Protein AF-A0A3A4VUR2-F1 (afdb_monomer)

Radius of gyration: 20.39 Å; Cα contacts (8 Å, |Δi|>4): 320; chains: 1; bounding box: 42×54×63 Å

Sequence (184 aa):
MDYISDSEIQAIVKNVLEKYGEKDITPQSGKCSWVVAIGADHGGFSMKQSLIPYLEELGCRVIDCGPANTDSVDYPDFAFKVAELVSTGKACRGIMIDGAGIGSCMVANKVPGVRAAMCYDFATASNCREHNNANYLTLGAGLIGLNQAKIIVKTFLTTEFGGGRHAKRVDKIMEVESRFLKKG

Foldseek 3Di:
DDDDDPVNVVVVVVVCCVVPPPPPPPPPLPQQAFEEEEEEFLLCQVLRVVVVVVCVVSNYRYDYQDDPHNPGDDQLVSLVSQLVCCLVVVGQAYEYEYQAQPVSQVSSLLRQPADEFEDQALVSLLCCCAQQVGRYYTYRSNRHDNVRVSNSVVNNSPRHHNPDPSVVVNVVSNVVVVVPDDDD

Nearest PDB structures (foldseek):
  3he8-assembly1_A  TM=9.905E-01  e=3.568E-20  Acetivibrio thermocellus ATCC 27405
  2vvr-assembly1_A  TM=9.896E-01  e=5.777E-18  Escherichia coli K-12
  1o1x-assembly1_A  TM=9.750E-01  e=1.307E-17  Thermotoga maritima
  1nn4-assembly1_A  TM=9.299E-01  e=2.957E-17  Escherichia coli
  4lfk-assembly1_B  TM=9.513E-01  e=3.883E-16  Lacticaseibacillus rhamnosus Lc 705

Mean predicted aligned error: 8.32 Å

pLDDT: mean 92.96, std 12.69, range [45.25, 98.94]

Structure (mmCIF, N/CA/C/O backbone):
data_AF-A0A3A4VUR2-F1
#
_entry.id   AF-A0A3A4VUR2-F1
#
loop_
_atom_site.group_PDB
_atom_site.id
_atom_site.type_symbol
_atom_site.label_atom_id
_atom_site.label_alt_id
_atom_site.label_comp_id
_atom_site.label_asym_id
_atom_site.label_entity_id
_atom_site.label_seq_id
_atom_site.pdbx_PDB_ins_code
_atom_site.Cartn_x
_atom_site.Cartn_y
_atom_site.Cartn_z
_atom_site.occupancy
_atom_site.B_iso_or_equiv
_atom_site.auth_seq_id
_atom_site.auth_comp_id
_atom_site.auth_asym_id
_atom_site.auth_atom_id
_atom_site.pdbx_PDB_model_num
ATOM 1 N N . MET A 1 1 ? 5.920 40.397 33.104 1.00 59.00 1 MET A N 1
ATOM 2 C CA . MET A 1 1 ? 5.621 39.141 32.390 1.00 59.00 1 MET A CA 1
ATOM 3 C C . MET A 1 1 ? 5.505 38.116 33.491 1.00 59.00 1 MET A C 1
ATOM 5 O O . MET A 1 1 ? 6.527 37.772 34.072 1.00 59.00 1 MET A O 1
ATOM 9 N N . ASP A 1 2 ? 4.278 37.812 33.903 1.00 70.38 2 ASP A N 1
ATOM 10 C CA . ASP A 1 2 ? 4.038 36.991 35.090 1.00 70.38 2 ASP A CA 1
ATOM 11 C C . ASP A 1 2 ? 4.424 35.551 34.767 1.00 70.38 2 ASP A C 1
ATOM 13 O O . ASP A 1 2 ? 3.819 34.901 33.914 1.00 70.38 2 ASP A O 1
ATOM 17 N N . TYR A 1 3 ? 5.512 35.099 35.385 1.00 81.56 3 TYR A N 1
ATOM 18 C CA . TYR A 1 3 ? 5.964 33.722 35.286 1.00 81.56 3 TYR A CA 1
ATOM 19 C C . TYR A 1 3 ? 5.120 32.872 36.225 1.00 81.56 3 TYR A C 1
ATOM 21 O O . TYR A 1 3 ? 4.987 33.189 37.406 1.00 81.56 3 TYR A O 1
ATOM 29 N N . ILE A 1 4 ? 4.572 31.789 35.683 1.00 85.44 4 ILE A N 1
ATOM 30 C CA . ILE A 1 4 ? 3.899 30.759 36.467 1.00 85.44 4 ILE A CA 1
ATOM 31 C C . ILE A 1 4 ? 4.934 30.168 37.427 1.00 85.44 4 ILE A C 1
ATOM 33 O O . ILE A 1 4 ? 6.018 29.761 37.005 1.00 85.44 4 ILE A O 1
ATOM 37 N N . SER A 1 5 ? 4.607 30.152 38.713 1.00 91.12 5 SER A N 1
ATOM 38 C CA . SER A 1 5 ? 5.460 29.587 39.754 1.00 91.12 5 SER A CA 1
ATOM 39 C C . SER A 1 5 ? 5.527 28.061 39.662 1.00 91.12 5 SER A C 1
ATOM 41 O O . SER A 1 5 ? 4.586 27.401 39.212 1.00 91.12 5 SER A O 1
ATOM 43 N N . ASP A 1 6 ? 6.606 27.467 40.173 1.00 90.88 6 ASP A N 1
ATOM 44 C CA . ASP A 1 6 ? 6.747 26.007 40.223 1.00 90.88 6 ASP A CA 1
ATOM 45 C C . ASP A 1 6 ? 5.587 25.337 40.977 1.00 90.88 6 ASP A C 1
ATOM 47 O O . ASP A 1 6 ? 5.133 24.259 40.597 1.00 90.88 6 ASP A O 1
ATOM 51 N N . SER A 1 7 ? 5.040 25.990 42.008 1.00 90.69 7 SER A N 1
ATOM 52 C CA . SER A 1 7 ? 3.874 25.483 42.737 1.00 90.69 7 SER A CA 1
ATOM 53 C C . SER A 1 7 ? 2.601 25.464 41.892 1.00 90.69 7 SER A C 1
ATOM 55 O O . SER A 1 7 ? 1.806 24.531 42.005 1.00 90.69 7 SER A O 1
ATOM 57 N N . GLU A 1 8 ? 2.411 26.455 41.021 1.00 92.44 8 GLU A N 1
ATOM 58 C CA . GLU A 1 8 ? 1.285 26.477 40.084 1.00 92.44 8 GLU A CA 1
ATOM 59 C C . GLU A 1 8 ? 1.444 25.402 39.005 1.00 92.44 8 GLU A C 1
ATOM 61 O O . GLU A 1 8 ? 0.472 24.722 38.679 1.00 92.44 8 GLU A O 1
ATOM 66 N N . ILE A 1 9 ? 2.668 25.168 38.515 1.00 88.69 9 ILE A N 1
ATOM 67 C CA . ILE A 1 9 ? 2.961 24.069 37.582 1.00 88.69 9 ILE A CA 1
ATOM 68 C C . ILE A 1 9 ? 2.610 22.723 38.223 1.00 88.69 9 ILE A C 1
ATOM 70 O O . ILE A 1 9 ? 1.893 21.923 37.623 1.00 88.69 9 ILE A O 1
ATOM 74 N N . GLN A 1 10 ? 3.057 22.481 39.457 1.00 91.88 10 GLN A N 1
ATOM 75 C CA . GLN A 1 10 ? 2.775 21.233 40.171 1.00 91.88 10 GLN A CA 1
ATOM 76 C C . GLN A 1 10 ? 1.272 21.027 40.402 1.00 91.88 10 GLN A C 1
ATOM 78 O O . GLN A 1 10 ? 0.764 19.919 40.223 1.00 91.88 10 GLN A O 1
ATOM 83 N N . ALA A 1 11 ? 0.538 22.092 40.736 1.00 92.69 11 ALA A N 1
ATOM 84 C CA . ALA A 1 11 ? -0.911 22.032 40.900 1.00 92.69 11 ALA A CA 1
ATOM 85 C C . ALA A 1 11 ? -1.630 21.702 39.581 1.00 92.69 11 ALA A C 1
ATOM 87 O O . ALA A 1 11 ? -2.533 20.865 39.563 1.00 92.69 11 ALA A O 1
ATOM 88 N N . ILE A 1 12 ? -1.210 22.309 38.467 1.00 89.56 12 ILE A N 1
ATOM 89 C CA . ILE A 1 12 ? -1.759 22.019 37.136 1.00 89.56 12 ILE A CA 1
ATOM 90 C C . ILE A 1 12 ? -1.491 20.562 36.755 1.00 89.56 12 ILE A C 1
ATOM 92 O O . ILE A 1 12 ? -2.420 19.862 36.353 1.00 89.56 12 ILE A O 1
ATOM 96 N N . VAL A 1 13 ? -0.252 20.090 36.916 1.00 86.31 13 VAL A N 1
ATOM 97 C CA . VAL A 1 13 ? 0.132 18.706 36.603 1.00 86.31 13 VAL A CA 1
ATOM 98 C C . VAL A 1 13 ? -0.692 17.724 37.428 1.00 86.31 13 VAL A C 1
ATOM 100 O O . VAL A 1 13 ? -1.295 16.814 36.862 1.00 86.31 13 VAL A O 1
ATOM 103 N N . LYS A 1 14 ? -0.802 17.947 38.741 1.00 87.94 14 LYS A N 1
ATOM 104 C CA . LYS A 1 14 ? -1.616 17.113 39.628 1.00 87.94 14 LYS A CA 1
ATOM 105 C C . LYS A 1 14 ? -3.081 17.073 39.186 1.00 87.94 14 LYS A C 1
ATOM 107 O O . LYS A 1 14 ? -3.634 15.990 39.038 1.00 87.94 14 LYS A O 1
ATOM 112 N N . ASN A 1 15 ? -3.681 18.225 38.888 1.00 89.06 15 ASN A N 1
ATOM 113 C CA . ASN A 1 15 ? -5.073 18.303 38.437 1.00 89.06 15 ASN A CA 1
ATOM 114 C C . ASN A 1 15 ? -5.297 17.589 37.094 1.00 89.06 15 ASN A C 1
ATOM 116 O O . ASN A 1 15 ? -6.344 16.980 36.883 1.00 89.06 15 ASN A O 1
ATOM 120 N N . VAL A 1 16 ? -4.332 17.656 36.173 1.00 83.56 16 VAL A N 1
ATOM 121 C CA . VAL A 1 16 ? -4.390 16.938 34.890 1.00 83.56 16 VAL A CA 1
ATOM 122 C C . VAL A 1 16 ? -4.286 15.430 35.116 1.00 83.56 16 VAL A C 1
ATOM 124 O O . VAL A 1 16 ? -5.095 14.687 34.561 1.00 83.56 16 VAL A O 1
ATOM 127 N N . LEU A 1 17 ? -3.352 14.981 35.958 1.00 83.06 17 LEU A N 1
ATOM 128 C CA . LEU A 1 17 ? -3.182 13.566 36.296 1.00 83.06 17 LEU A CA 1
ATOM 129 C C . LEU A 1 17 ? -4.406 13.000 37.028 1.00 83.06 17 LEU A C 1
ATOM 131 O O . LEU A 1 17 ? -4.855 11.909 36.701 1.00 83.06 17 LEU A O 1
ATOM 135 N N . GLU A 1 18 ? -5.006 13.748 37.953 1.00 83.56 18 GLU A N 1
ATOM 136 C CA . GLU A 1 18 ? -6.232 13.339 38.652 1.00 83.56 18 GLU A CA 1
ATOM 137 C C . GLU A 1 18 ? -7.448 13.304 37.715 1.00 83.56 18 GLU A C 1
ATOM 139 O O . GLU A 1 18 ? -8.274 12.395 37.793 1.00 83.56 18 GLU A O 1
ATOM 144 N N . LYS A 1 19 ? -7.557 14.271 36.796 1.00 78.31 19 LYS A N 1
ATOM 145 C CA . LYS A 1 19 ? -8.693 14.377 35.869 1.00 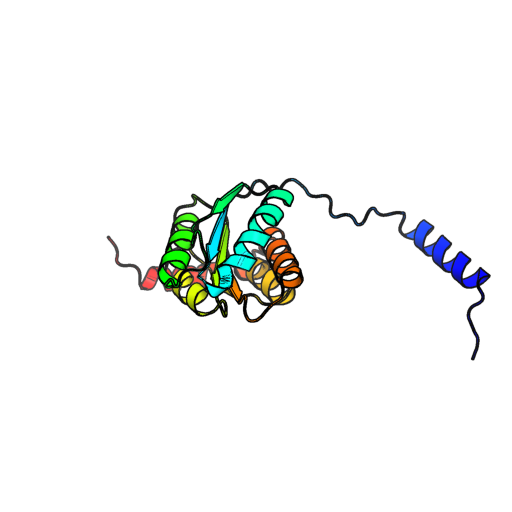78.31 19 LYS A CA 1
ATOM 146 C C . LYS A 1 19 ? -8.648 13.350 34.740 1.00 78.31 19 LYS A C 1
ATOM 148 O O . LYS A 1 19 ? -9.702 12.915 34.275 1.00 78.31 19 LYS A O 1
ATOM 153 N N . TYR A 1 20 ? -7.457 13.001 34.263 1.00 73.19 20 TYR A N 1
ATOM 154 C CA . TYR A 1 20 ? -7.292 12.130 33.098 1.00 73.19 20 TYR A CA 1
ATOM 155 C C . TYR A 1 20 ? -6.691 10.760 33.422 1.00 73.19 20 TYR A C 1
ATOM 157 O O . TYR A 1 20 ? -6.753 9.890 32.553 1.00 73.19 20 TYR A O 1
ATOM 165 N N . GLY A 1 21 ? -6.207 10.543 34.651 1.00 65.31 21 GLY A N 1
ATOM 166 C CA . GLY A 1 21 ? -5.469 9.352 35.074 1.00 65.31 21 GLY A CA 1
ATOM 167 C C . GLY A 1 21 ? -4.106 9.234 34.386 1.00 65.31 21 GLY A C 1
ATOM 168 O O . GLY A 1 21 ? -3.874 9.834 33.334 1.00 65.31 21 GLY A O 1
ATOM 169 N N . GLU A 1 22 ? -3.221 8.387 34.916 1.00 60.12 22 GLU A N 1
ATOM 170 C CA . GLU A 1 22 ? -2.198 7.731 34.091 1.00 60.12 22 GLU A CA 1
ATOM 171 C C . GLU A 1 22 ? -2.926 6.820 33.095 1.00 60.12 22 GLU A C 1
ATOM 173 O O . GLU A 1 22 ? -3.039 5.608 33.267 1.00 60.12 22 GLU A O 1
ATOM 178 N N . LYS A 1 23 ? -3.523 7.406 32.057 1.00 51.69 23 LYS A N 1
ATOM 179 C CA . LYS A 1 23 ? -3.917 6.621 30.900 1.00 51.69 23 LYS A CA 1
ATOM 180 C C . LYS A 1 23 ? -2.624 6.188 30.256 1.00 51.69 23 LYS A C 1
ATOM 182 O O . LYS A 1 23 ? -1.907 7.015 29.697 1.00 51.69 23 LYS A O 1
ATOM 187 N N . ASP A 1 24 ? -2.351 4.897 30.355 1.00 48.47 24 ASP A N 1
ATOM 188 C CA . ASP A 1 24 ? -1.361 4.238 29.533 1.00 48.47 24 ASP A CA 1
ATOM 189 C C . ASP A 1 24 ? -1.764 4.469 28.067 1.00 48.47 24 ASP A C 1
ATOM 191 O O . ASP A 1 24 ? -2.633 3.806 27.504 1.00 48.47 24 ASP A O 1
ATOM 195 N N . ILE A 1 25 ? -1.220 5.539 27.489 1.00 48.50 25 ILE A N 1
ATOM 196 C CA . ILE A 1 25 ? -1.387 5.935 26.088 1.00 48.50 25 ILE A CA 1
ATOM 197 C C . ILE A 1 25 ? -0.524 5.065 25.177 1.00 48.50 25 ILE A C 1
ATOM 199 O O . ILE A 1 25 ? -0.453 5.325 23.972 1.00 48.50 25 ILE A O 1
ATOM 203 N N . THR A 1 26 ? 0.103 4.009 25.712 1.00 46.44 26 THR A N 1
ATOM 204 C CA . THR A 1 26 ? 0.559 2.925 24.860 1.00 46.44 26 THR A CA 1
ATOM 205 C C . THR A 1 26 ? -0.664 2.360 24.133 1.00 46.44 26 THR A C 1
ATOM 207 O O . THR A 1 26 ? -1.653 1.959 24.750 1.00 46.44 26 THR A O 1
ATOM 210 N N . PRO A 1 27 ? -0.666 2.374 22.790 1.00 45.25 27 PRO A N 1
ATOM 211 C CA . PRO A 1 27 ? -1.711 1.714 22.034 1.00 45.25 27 PRO A CA 1
ATOM 212 C C . PRO A 1 27 ? -1.717 0.254 22.473 1.00 45.25 27 PRO A C 1
ATOM 214 O O . PRO A 1 27 ? -0.730 -0.443 22.239 1.00 45.25 27 PRO A O 1
ATOM 217 N N . GLN A 1 28 ? -2.800 -0.204 23.106 1.00 47.56 28 GLN A N 1
ATOM 218 C CA . GLN A 1 28 ? -3.003 -1.631 23.313 1.00 47.56 28 GLN A CA 1
ATOM 219 C C . GLN A 1 28 ? -3.019 -2.270 21.927 1.00 47.56 28 GLN A C 1
ATOM 221 O O . GLN A 1 28 ? -3.976 -2.124 21.163 1.00 47.56 28 GLN A O 1
ATOM 226 N N . SER A 1 29 ? -1.913 -2.915 21.563 1.00 49.34 29 SER A N 1
ATOM 227 C CA . SER A 1 29 ? -1.805 -3.682 20.337 1.00 49.34 29 SER A CA 1
ATOM 228 C C . SER A 1 29 ? -2.650 -4.935 20.515 1.00 49.34 29 SER A C 1
ATOM 230 O O . SER A 1 29 ? -2.174 -6.005 20.890 1.00 49.34 29 SER A O 1
ATOM 232 N N . GLY A 1 30 ? -3.950 -4.816 20.243 1.00 51.47 30 GLY A N 1
ATOM 233 C CA . GLY A 1 30 ? -4.716 -5.984 19.837 1.00 51.47 30 GLY A CA 1
ATOM 234 C C . GLY A 1 30 ? -3.936 -6.633 18.695 1.00 51.47 30 GLY A C 1
ATOM 235 O O . GLY A 1 30 ? -3.709 -5.985 17.673 1.00 51.47 30 GLY A O 1
ATOM 236 N N . LYS A 1 31 ? -3.429 -7.856 18.903 1.00 51.59 31 LYS A N 1
ATOM 237 C CA . LYS A 1 31 ? -2.675 -8.592 17.880 1.00 51.59 31 LYS A CA 1
ATOM 238 C C . LYS A 1 31 ? -3.494 -8.599 16.593 1.00 51.59 31 LYS A C 1
ATOM 240 O O . LYS A 1 31 ? -4.584 -9.166 16.549 1.00 51.59 31 LYS A O 1
ATOM 245 N N . CYS A 1 32 ? -2.968 -7.955 15.563 1.00 55.03 32 CYS A N 1
ATOM 246 C CA . CYS A 1 32 ? -3.651 -7.789 14.297 1.00 55.03 32 CYS A CA 1
ATOM 247 C C . CYS A 1 32 ? -3.374 -9.022 13.431 1.00 55.03 32 CYS A C 1
ATOM 249 O O . CYS A 1 32 ? -2.318 -9.102 12.819 1.00 55.03 32 CYS A O 1
ATOM 251 N N . SER A 1 33 ? -4.280 -10.004 13.370 1.00 72.69 33 SER A N 1
ATOM 252 C CA . SER A 1 33 ? -4.080 -11.265 12.623 1.00 72.69 33 SER A CA 1
ATOM 253 C C . SER A 1 33 ? -4.215 -11.121 11.096 1.00 72.69 33 SER A C 1
ATOM 255 O O . SER A 1 33 ? -4.739 -11.997 10.406 1.00 72.69 33 SER A O 1
ATOM 257 N N . TRP A 1 34 ? -3.749 -10.004 10.540 1.00 84.75 34 TRP A N 1
ATOM 258 C CA . TRP A 1 34 ? -3.766 -9.756 9.105 1.00 84.75 34 TRP A CA 1
ATOM 259 C C . TRP A 1 34 ? -2.657 -10.532 8.395 1.00 84.75 34 TRP A C 1
ATOM 261 O O . TRP A 1 34 ? -1.523 -10.598 8.869 1.00 84.75 34 TRP A O 1
ATOM 271 N N . VAL A 1 35 ? -2.970 -11.060 7.212 1.00 97.12 35 VAL A N 1
ATOM 272 C CA . VAL A 1 35 ? -1.967 -11.528 6.250 1.00 97.12 35 VAL A CA 1
ATOM 273 C C . VAL A 1 35 ? -1.640 -10.377 5.302 1.00 97.12 35 VAL A C 1
ATOM 275 O O . VAL A 1 35 ? -2.472 -9.997 4.475 1.00 97.12 35 VAL A O 1
ATOM 278 N N . VAL A 1 36 ? -0.444 -9.809 5.426 1.00 98.56 36 VAL A N 1
ATOM 279 C CA . VAL A 1 36 ? 0.003 -8.650 4.643 1.00 98.56 36 VAL A CA 1
ATOM 280 C C . VAL A 1 36 ? 1.020 -9.101 3.604 1.00 98.56 36 VAL A C 1
ATOM 282 O O . VAL A 1 36 ? 2.090 -9.591 3.955 1.00 98.56 36 VAL A O 1
ATOM 285 N N . ALA A 1 37 ? 0.704 -8.913 2.325 1.00 98.88 37 ALA A N 1
ATOM 286 C CA . ALA A 1 37 ? 1.688 -9.043 1.258 1.00 98.88 37 ALA A CA 1
ATOM 287 C C . ALA A 1 37 ? 2.467 -7.731 1.132 1.00 98.88 37 ALA A C 1
ATOM 289 O O . ALA A 1 37 ? 1.859 -6.661 1.060 1.00 98.88 37 ALA A O 1
ATOM 290 N N . ILE A 1 38 ? 3.796 -7.802 1.106 1.00 98.88 38 ILE A N 1
ATOM 291 C CA . ILE A 1 38 ? 4.661 -6.634 0.949 1.00 98.88 38 ILE A CA 1
ATOM 292 C C . ILE A 1 38 ? 5.655 -6.847 -0.190 1.00 98.88 38 ILE A C 1
ATOM 294 O O . ILE A 1 38 ? 6.232 -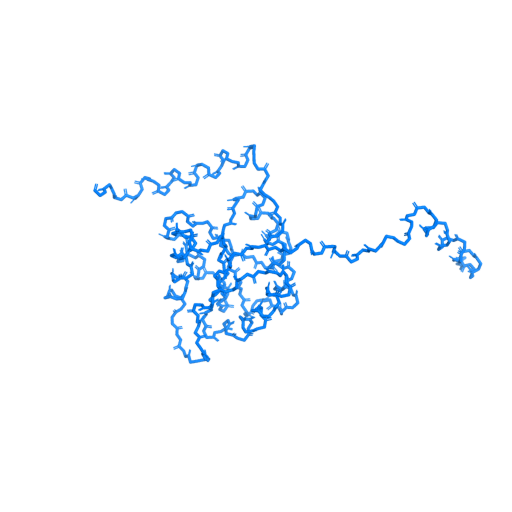7.920 -0.321 1.00 98.88 38 ILE A O 1
ATOM 298 N N . GLY A 1 39 ? 5.859 -5.828 -1.017 1.00 98.81 39 GLY A N 1
ATOM 299 C CA . GLY A 1 39 ? 6.838 -5.832 -2.099 1.00 98.81 39 GLY A CA 1
ATOM 300 C C . GLY A 1 39 ? 7.515 -4.476 -2.251 1.00 98.81 39 GLY A C 1
ATOM 301 O O . GLY A 1 39 ? 7.110 -3.485 -1.636 1.00 98.81 39 GLY A O 1
ATOM 302 N N . ALA A 1 40 ? 8.559 -4.437 -3.069 1.00 98.75 40 ALA A N 1
ATOM 303 C CA . ALA A 1 40 ? 9.205 -3.199 -3.464 1.00 98.75 40 ALA A CA 1
ATOM 304 C C . ALA A 1 40 ? 9.786 -3.274 -4.880 1.00 98.75 40 ALA A C 1
ATOM 306 O O . ALA A 1 40 ? 9.796 -4.340 -5.486 1.00 98.75 40 ALA A O 1
ATOM 307 N N . ASP A 1 41 ? 10.280 -2.155 -5.399 1.00 98.06 41 ASP A N 1
ATOM 308 C CA . ASP A 1 41 ? 11.345 -2.156 -6.402 1.00 98.06 41 ASP A CA 1
ATOM 309 C C . ASP A 1 41 ? 12.721 -1.983 -5.726 1.00 98.06 41 ASP A C 1
ATOM 311 O O . ASP A 1 41 ? 12.852 -2.019 -4.497 1.00 98.06 41 ASP A O 1
ATOM 315 N N . HIS A 1 42 ? 13.764 -1.785 -6.529 1.00 97.56 42 HIS A N 1
ATOM 316 C CA . HIS A 1 42 ? 15.121 -1.560 -6.037 1.00 97.56 42 HIS A CA 1
ATOM 317 C C . HIS A 1 42 ? 15.249 -0.288 -5.174 1.00 97.56 42 HIS A C 1
ATOM 319 O O . HIS A 1 42 ? 15.976 -0.296 -4.180 1.00 97.56 42 HIS A O 1
ATOM 325 N N . GLY A 1 43 ? 14.506 0.780 -5.489 1.00 95.88 43 GLY A N 1
ATOM 326 C CA . GLY A 1 43 ? 14.467 2.017 -4.705 1.00 95.88 43 GLY A CA 1
ATOM 327 C C . GLY A 1 43 ? 13.721 1.869 -3.374 1.00 95.88 43 GLY A C 1
ATOM 328 O O . GLY A 1 43 ? 14.060 2.529 -2.392 1.00 95.88 43 GLY A O 1
ATOM 329 N N . GLY A 1 44 ? 12.737 0.971 -3.310 1.00 97.88 44 GLY A N 1
ATOM 330 C CA . GLY A 1 44 ? 11.966 0.670 -2.104 1.00 97.88 44 GLY A CA 1
ATOM 331 C C . GLY A 1 44 ? 12.546 -0.423 -1.200 1.00 97.88 44 GLY A C 1
ATOM 332 O O . GLY A 1 44 ? 12.075 -0.584 -0.070 1.00 97.88 44 GLY A O 1
ATOM 333 N N . PHE A 1 45 ? 13.560 -1.170 -1.656 1.00 98.56 45 PHE A N 1
ATOM 334 C CA . PHE A 1 45 ? 14.061 -2.374 -0.979 1.00 98.56 45 PHE A CA 1
ATOM 335 C C . PHE A 1 45 ? 14.423 -2.144 0.497 1.00 98.56 45 PHE A C 1
ATOM 337 O O . PHE A 1 45 ? 13.963 -2.881 1.368 1.00 98.56 45 PHE A O 1
ATOM 344 N N . SER A 1 46 ? 15.198 -1.099 0.803 1.00 98.44 46 SER A N 1
ATOM 345 C CA . SER A 1 46 ? 15.639 -0.812 2.180 1.00 98.44 46 SER A CA 1
ATOM 346 C C . SER A 1 46 ? 14.466 -0.501 3.124 1.00 98.44 46 SER A C 1
ATOM 348 O O . SER A 1 46 ? 14.391 -1.007 4.250 1.00 98.44 46 SER A O 1
ATOM 350 N N . MET A 1 47 ? 13.489 0.277 2.646 1.00 98.69 47 MET A N 1
ATOM 351 C CA . MET A 1 47 ? 12.285 0.586 3.417 1.00 98.69 47 MET A CA 1
ATOM 352 C C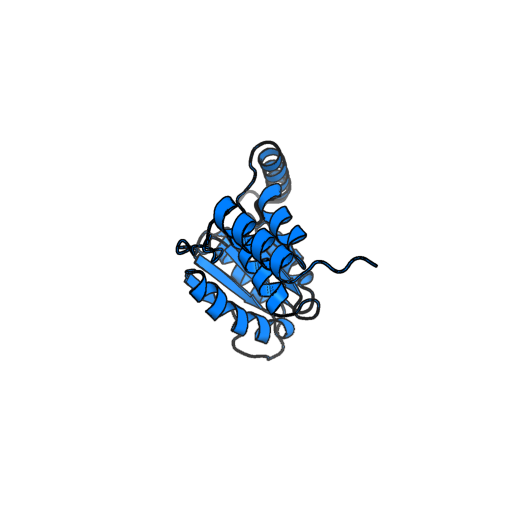 . MET A 1 47 ? 11.426 -0.664 3.630 1.00 98.69 47 MET A C 1
ATOM 354 O O . MET A 1 47 ? 10.937 -0.869 4.739 1.00 98.69 47 MET A O 1
ATOM 358 N N . LYS A 1 48 ? 11.298 -1.535 2.619 1.00 98.69 48 LYS A N 1
ATOM 359 C CA . LYS A 1 48 ? 10.618 -2.830 2.752 1.00 98.69 48 LYS A CA 1
ATOM 360 C C . LYS A 1 48 ? 11.234 -3.673 3.864 1.00 98.69 48 LYS A C 1
ATOM 362 O O . LYS A 1 48 ? 10.516 -4.090 4.767 1.00 98.69 48 LYS A O 1
ATOM 367 N N . GLN A 1 49 ? 12.554 -3.869 3.825 1.00 98.62 49 GLN A N 1
ATOM 368 C CA . GLN A 1 49 ? 13.277 -4.654 4.832 1.00 98.62 49 GLN A CA 1
ATOM 369 C C . GLN A 1 49 ? 13.076 -4.099 6.246 1.00 98.62 49 GLN A C 1
ATOM 371 O O . GLN A 1 49 ? 12.972 -4.859 7.200 1.00 98.62 49 GLN A O 1
ATOM 376 N N . SER A 1 50 ? 12.946 -2.778 6.379 1.00 98.69 50 SER A N 1
ATOM 377 C CA . SER A 1 50 ? 12.676 -2.126 7.665 1.00 98.69 50 SER A CA 1
ATOM 378 C C . SER A 1 50 ? 11.215 -2.245 8.126 1.00 98.69 50 SER A C 1
ATOM 380 O O . SER A 1 50 ? 10.938 -2.191 9.325 1.00 98.69 50 SER A O 1
ATOM 382 N N . LEU A 1 51 ? 10.265 -2.361 7.193 1.00 98.69 51 LEU A N 1
ATOM 383 C CA . LEU A 1 51 ? 8.834 -2.457 7.490 1.00 98.69 51 LEU A CA 1
ATOM 384 C C . LEU A 1 51 ? 8.370 -3.887 7.774 1.00 98.69 51 LEU A C 1
ATOM 386 O O . LEU A 1 51 ? 7.411 -4.042 8.521 1.00 98.69 51 LEU A O 1
ATOM 390 N N . ILE A 1 52 ? 9.037 -4.914 7.240 1.00 98.69 52 ILE A N 1
ATOM 391 C CA . ILE A 1 52 ? 8.736 -6.326 7.543 1.00 98.69 52 ILE A CA 1
ATOM 392 C C . ILE A 1 52 ? 8.724 -6.602 9.061 1.00 98.69 52 ILE A C 1
ATOM 394 O O . ILE A 1 52 ? 7.660 -6.967 9.561 1.00 98.69 52 ILE A O 1
ATOM 398 N N . PRO A 1 53 ? 9.809 -6.354 9.827 1.00 98.38 53 PRO A N 1
ATOM 399 C CA . PRO A 1 53 ? 9.800 -6.606 11.269 1.00 98.38 53 PRO A CA 1
ATOM 400 C C . PRO A 1 53 ? 8.788 -5.718 12.002 1.00 98.38 53 PRO A C 1
ATOM 402 O O . PRO A 1 53 ? 8.146 -6.155 12.949 1.00 98.38 53 PRO A O 1
ATOM 405 N N . TYR A 1 54 ? 8.559 -4.489 11.528 1.00 98.12 54 TYR A N 1
ATOM 406 C CA . TYR A 1 54 ? 7.541 -3.611 12.108 1.00 98.12 54 TYR A CA 1
ATOM 407 C C . TYR A 1 54 ? 6.112 -4.154 11.925 1.00 98.12 54 TYR A C 1
ATOM 409 O O . TYR A 1 54 ? 5.281 -4.047 12.822 1.00 98.12 54 TYR A O 1
ATOM 417 N N . LEU A 1 55 ? 5.803 -4.756 10.774 1.00 97.75 55 LEU A N 1
ATOM 418 C CA . LEU A 1 55 ? 4.517 -5.418 10.541 1.00 97.75 55 LEU A CA 1
ATOM 419 C C . LEU A 1 55 ? 4.340 -6.638 11.454 1.00 97.75 55 LEU A C 1
ATOM 421 O O . LEU A 1 55 ? 3.246 -6.856 11.978 1.00 97.75 55 LEU A O 1
ATOM 425 N N . GLU A 1 56 ? 5.409 -7.404 11.667 1.00 96.88 56 GLU A N 1
ATOM 426 C CA . GLU A 1 56 ? 5.424 -8.543 12.590 1.00 96.88 56 GLU A CA 1
ATOM 427 C C . GLU A 1 56 ? 5.225 -8.094 14.047 1.00 96.88 56 GLU A C 1
ATOM 429 O O . GLU A 1 56 ? 4.428 -8.695 14.768 1.00 96.88 56 GLU A O 1
ATOM 434 N N . GLU A 1 57 ? 5.847 -6.984 14.467 1.00 96.31 57 GLU A N 1
ATOM 435 C CA . GLU A 1 57 ? 5.614 -6.336 15.770 1.00 96.31 57 GLU A CA 1
ATOM 436 C C . GLU A 1 57 ? 4.147 -5.907 15.956 1.00 96.31 57 GLU A C 1
ATOM 438 O O . GLU A 1 57 ? 3.598 -6.004 17.055 1.00 96.31 57 GLU A O 1
ATOM 443 N N . LEU A 1 58 ? 3.474 -5.481 14.879 1.00 94.56 58 LEU A N 1
ATOM 444 C CA . LEU A 1 58 ? 2.033 -5.188 14.872 1.00 94.56 58 LEU A CA 1
ATOM 445 C C . LEU A 1 58 ? 1.152 -6.458 14.886 1.00 94.56 58 LEU A C 1
ATOM 447 O O . LEU A 1 58 ? -0.078 -6.361 14.930 1.00 94.56 58 LEU A O 1
ATOM 451 N N . GLY A 1 59 ? 1.757 -7.648 14.869 1.00 95.25 59 GLY A N 1
ATOM 452 C CA . GLY A 1 59 ? 1.086 -8.946 14.915 1.00 95.25 59 GLY A CA 1
ATOM 453 C C . GLY A 1 59 ? 0.684 -9.513 13.552 1.00 95.25 59 GLY A C 1
ATOM 454 O O . GLY A 1 59 ? 0.005 -10.541 13.518 1.00 95.25 59 GLY A O 1
ATOM 455 N N . CYS A 1 60 ? 1.092 -8.878 12.448 1.00 96.06 60 CYS A N 1
ATOM 456 C CA . CYS A 1 60 ? 0.745 -9.322 11.100 1.00 96.06 60 CYS A CA 1
ATOM 457 C C . CYS A 1 60 ? 1.585 -10.535 10.677 1.00 96.06 60 CYS A C 1
ATOM 459 O O . CYS A 1 60 ? 2.772 -10.629 10.983 1.00 96.06 60 CYS A O 1
ATOM 461 N N . ARG A 1 61 ? 0.996 -11.424 9.873 1.00 97.12 61 ARG A N 1
ATOM 462 C CA . ARG A 1 61 ? 1.742 -12.429 9.107 1.00 97.12 61 ARG A CA 1
ATOM 463 C C . ARG A 1 61 ? 2.161 -11.818 7.773 1.00 97.12 61 ARG A C 1
ATOM 465 O O . ARG A 1 61 ? 1.300 -11.456 6.973 1.00 97.12 61 ARG A O 1
ATOM 472 N N . VAL A 1 62 ? 3.461 -11.736 7.517 1.00 98.25 62 VAL A N 1
ATOM 473 C CA . VAL A 1 62 ? 3.999 -11.081 6.318 1.00 98.25 62 VAL A CA 1
ATOM 474 C C . VAL A 1 62 ? 4.282 -12.095 5.20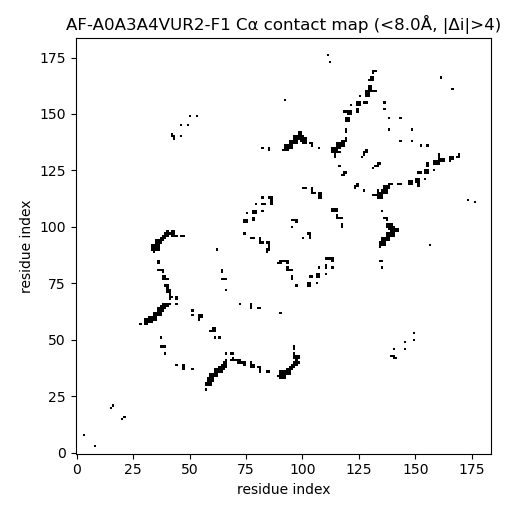3 1.00 98.25 62 VAL A C 1
ATOM 476 O O . VAL A 1 62 ? 4.801 -13.181 5.452 1.00 98.25 62 VAL A O 1
ATOM 479 N N . ILE A 1 63 ? 3.933 -11.740 3.965 1.00 98.56 63 ILE A N 1
ATOM 480 C CA . ILE A 1 63 ? 4.357 -12.425 2.737 1.00 98.56 63 ILE A CA 1
ATOM 481 C C . ILE A 1 63 ? 5.255 -11.457 1.958 1.00 98.56 63 ILE A C 1
ATOM 483 O O . ILE A 1 63 ? 4.755 -10.513 1.344 1.00 98.56 63 ILE A O 1
ATOM 487 N N . ASP A 1 64 ? 6.571 -11.677 1.981 1.00 98.62 64 ASP A N 1
ATOM 488 C CA . ASP A 1 64 ? 7.516 -10.885 1.185 1.00 98.62 64 ASP A CA 1
ATOM 489 C C . ASP A 1 64 ? 7.491 -11.335 -0.287 1.00 98.62 64 ASP A C 1
ATOM 491 O O . ASP A 1 64 ? 7.790 -12.482 -0.617 1.00 98.62 64 ASP A O 1
ATOM 495 N N . CYS A 1 65 ? 7.123 -10.416 -1.176 1.00 98.69 65 CYS A N 1
ATOM 496 C CA . CYS A 1 65 ? 7.024 -10.620 -2.619 1.00 98.69 65 CYS A CA 1
ATOM 497 C C . CYS A 1 65 ? 8.304 -10.215 -3.375 1.00 98.69 65 CYS A C 1
ATOM 499 O O . CYS A 1 65 ? 8.349 -10.326 -4.602 1.00 98.69 65 CYS A O 1
ATOM 501 N N . GLY A 1 66 ? 9.344 -9.774 -2.661 1.00 96.88 66 GLY A N 1
ATOM 502 C CA . GLY A 1 66 ? 10.638 -9.362 -3.200 1.00 96.88 66 GLY A CA 1
ATOM 503 C C . GLY A 1 66 ? 10.742 -7.856 -3.516 1.00 96.88 66 GLY A C 1
ATOM 504 O O . GLY A 1 66 ? 9.886 -7.085 -3.074 1.00 96.88 66 GLY A O 1
ATOM 505 N N . PRO A 1 67 ? 11.825 -7.423 -4.191 1.00 97.50 67 PRO A N 1
ATOM 506 C CA . PRO A 1 67 ? 13.002 -8.215 -4.558 1.00 97.50 67 PRO A CA 1
ATOM 507 C C . PRO A 1 67 ? 13.797 -8.667 -3.324 1.00 97.50 67 PRO A C 1
ATOM 509 O O . PRO A 1 67 ? 13.559 -8.202 -2.206 1.00 97.50 67 PRO A O 1
ATOM 512 N N . ALA A 1 68 ? 14.720 -9.609 -3.520 1.00 95.19 68 ALA A N 1
ATOM 513 C CA . ALA A 1 68 ? 15.575 -10.140 -2.453 1.00 95.19 68 ALA A CA 1
ATOM 514 C C . ALA A 1 68 ? 16.835 -9.289 -2.204 1.00 95.19 68 ALA A C 1
ATOM 516 O O . ALA A 1 68 ? 17.511 -9.479 -1.196 1.00 95.19 68 ALA A O 1
ATOM 517 N N . ASN A 1 69 ? 17.146 -8.357 -3.106 1.00 94.56 69 ASN A N 1
ATOM 518 C CA . ASN A 1 69 ? 18.321 -7.493 -3.057 1.00 94.56 69 ASN A CA 1
ATOM 519 C C . ASN A 1 69 ? 18.025 -6.124 -3.711 1.00 94.56 69 ASN A C 1
ATOM 521 O O . ASN A 1 69 ? 16.879 -5.818 -4.044 1.00 94.56 69 ASN A O 1
ATOM 525 N N . THR A 1 70 ? 19.064 -5.302 -3.870 1.00 94.12 70 THR A N 1
ATOM 526 C CA . THR A 1 70 ? 19.008 -3.951 -4.456 1.00 94.12 70 THR A CA 1
ATOM 527 C C . THR A 1 70 ? 19.271 -3.918 -5.962 1.00 94.12 70 THR A C 1
ATOM 529 O O . THR A 1 70 ? 19.492 -2.837 -6.508 1.00 94.12 70 THR A O 1
ATOM 532 N N . ASP A 1 71 ? 19.309 -5.069 -6.634 1.00 96.69 71 ASP A N 1
ATOM 533 C CA . ASP A 1 71 ? 19.544 -5.104 -8.076 1.00 96.69 71 ASP A CA 1
ATOM 534 C C . ASP A 1 71 ? 18.384 -4.426 -8.807 1.00 96.69 71 ASP A C 1
ATOM 536 O O . ASP A 1 71 ? 17.237 -4.464 -8.358 1.00 96.69 71 ASP A O 1
ATOM 540 N N . SER A 1 72 ? 18.686 -3.793 -9.941 1.00 97.19 72 SER A N 1
ATOM 541 C CA . SER A 1 72 ? 17.677 -3.103 -10.742 1.00 97.19 72 SER A CA 1
ATOM 542 C C . SER A 1 72 ? 16.570 -4.069 -11.161 1.00 97.19 72 SER A C 1
ATOM 544 O O . SER A 1 72 ? 16.830 -5.130 -11.725 1.00 97.19 72 SER A O 1
ATOM 546 N N . VAL A 1 73 ? 15.330 -3.661 -10.914 1.00 97.94 73 VAL A N 1
ATOM 547 C CA . VAL A 1 73 ? 14.113 -4.404 -11.248 1.00 97.94 73 VAL A CA 1
ATOM 548 C C . VAL A 1 73 ? 13.010 -3.451 -11.679 1.00 97.94 73 VAL A C 1
ATOM 550 O O . VAL A 1 73 ? 13.017 -2.277 -11.293 1.00 97.94 73 VAL A O 1
ATOM 553 N N . ASP A 1 74 ? 12.029 -3.987 -12.398 1.00 98.38 74 ASP A N 1
ATOM 554 C CA . ASP A 1 74 ? 10.849 -3.259 -12.839 1.00 98.38 74 ASP A CA 1
ATOM 555 C C . ASP A 1 74 ? 9.730 -3.353 -11.791 1.00 98.38 74 ASP A C 1
ATOM 557 O O . ASP A 1 74 ? 9.216 -4.429 -11.474 1.00 98.38 74 ASP A O 1
ATOM 561 N N . TYR A 1 75 ? 9.317 -2.202 -11.249 1.00 98.19 75 TYR A N 1
ATOM 562 C CA . TYR A 1 75 ? 8.254 -2.132 -10.241 1.00 98.19 75 TYR A CA 1
ATOM 563 C C . TYR A 1 75 ? 6.931 -2.821 -10.647 1.00 98.19 75 TYR A C 1
ATOM 565 O O . TYR A 1 75 ? 6.276 -3.350 -9.742 1.00 98.19 75 TYR A O 1
ATOM 573 N N . PRO A 1 76 ? 6.493 -2.865 -11.935 1.00 98.81 76 PRO A N 1
ATOM 574 C CA . PRO A 1 76 ? 5.228 -3.499 -12.294 1.00 98.81 76 PRO A CA 1
ATOM 575 C C . PRO A 1 76 ? 5.144 -4.972 -11.894 1.00 98.81 76 PRO A C 1
ATOM 577 O O . PRO A 1 76 ? 4.086 -5.407 -11.441 1.00 98.81 76 PRO A O 1
ATOM 580 N N . ASP A 1 77 ? 6.247 -5.717 -11.983 1.00 98.62 77 ASP A N 1
ATOM 581 C CA . ASP A 1 77 ? 6.269 -7.149 -11.672 1.00 98.62 77 ASP A CA 1
ATOM 582 C C . ASP A 1 77 ? 5.969 -7.407 -10.194 1.00 98.62 77 ASP A C 1
ATOM 584 O O . ASP A 1 77 ? 5.195 -8.295 -9.830 1.00 98.62 77 ASP A O 1
ATOM 588 N N . PHE A 1 78 ? 6.567 -6.602 -9.320 1.00 98.75 78 PHE A N 1
ATOM 589 C CA . PHE A 1 78 ? 6.396 -6.715 -7.875 1.00 98.75 78 PHE A CA 1
ATOM 590 C C . PHE A 1 78 ? 5.065 -6.120 -7.418 1.00 98.75 78 PHE A C 1
ATOM 592 O O . PHE A 1 78 ? 4.380 -6.722 -6.587 1.00 98.75 78 PHE A O 1
ATOM 599 N N . ALA A 1 79 ? 4.644 -5.006 -8.022 1.00 98.88 79 ALA A N 1
ATOM 600 C CA . ALA A 1 79 ? 3.334 -4.425 -7.769 1.00 98.88 79 ALA A CA 1
ATOM 601 C C . ALA A 1 79 ? 2.214 -5.425 -8.102 1.00 98.88 79 ALA A C 1
ATOM 603 O O . ALA A 1 79 ? 1.302 -5.615 -7.289 1.00 98.88 79 ALA A O 1
ATOM 604 N N . PHE A 1 80 ? 2.322 -6.118 -9.243 1.00 98.88 80 PHE A N 1
ATOM 605 C CA . PHE A 1 80 ? 1.388 -7.164 -9.655 1.00 98.88 80 PHE A CA 1
ATOM 606 C C . PHE A 1 80 ? 1.395 -8.367 -8.705 1.00 98.88 80 PHE A C 1
ATOM 608 O O . PHE A 1 80 ? 0.322 -8.777 -8.274 1.00 98.88 80 PHE A O 1
ATOM 615 N N . LYS A 1 81 ? 2.565 -8.892 -8.306 1.00 98.81 81 LYS A N 1
ATOM 616 C CA . LYS A 1 81 ? 2.655 -10.016 -7.347 1.00 98.81 81 LYS A CA 1
ATOM 617 C C . LYS A 1 81 ? 1.903 -9.734 -6.046 1.00 98.81 81 LYS A C 1
ATOM 619 O O . LYS A 1 81 ? 1.117 -10.561 -5.591 1.00 98.81 81 LYS A O 1
ATOM 624 N N . VAL A 1 82 ? 2.100 -8.551 -5.459 1.00 98.94 82 VAL A N 1
ATOM 625 C CA . VAL A 1 82 ? 1.369 -8.152 -4.245 1.00 98.94 82 VAL A CA 1
ATOM 626 C C . VAL A 1 82 ? -0.131 -8.021 -4.548 1.00 98.94 82 VAL A C 1
ATOM 628 O O . VAL A 1 82 ? -0.969 -8.445 -3.752 1.00 98.94 82 VAL A O 1
ATOM 631 N N . ALA A 1 83 ? -0.487 -7.445 -5.700 1.00 98.88 83 ALA A N 1
ATOM 632 C CA . ALA A 1 83 ? -1.873 -7.154 -6.061 1.00 98.88 83 ALA A CA 1
ATOM 633 C C . ALA A 1 83 ? -2.671 -8.435 -6.335 1.00 98.88 83 ALA A C 1
ATOM 635 O O . ALA A 1 83 ? -3.824 -8.533 -5.923 1.00 98.88 83 ALA A O 1
ATOM 636 N N . GLU A 1 84 ? -2.047 -9.443 -6.942 1.00 98.75 84 GLU A N 1
ATOM 637 C CA . GLU A 1 84 ? -2.621 -10.771 -7.151 1.00 98.75 84 GLU A CA 1
ATOM 638 C C . GLU A 1 84 ? -2.960 -11.450 -5.818 1.00 98.75 84 GLU A C 1
ATOM 640 O O . GLU A 1 84 ? -4.055 -11.996 -5.656 1.00 98.75 84 GLU A O 1
ATOM 645 N N . LEU A 1 85 ? -2.069 -11.382 -4.822 1.00 98.75 85 LEU A N 1
ATOM 646 C CA . LEU A 1 85 ? -2.341 -11.949 -3.498 1.00 98.75 85 LEU A CA 1
ATOM 647 C C . LEU A 1 85 ? -3.518 -11.257 -2.801 1.00 98.75 85 LEU A C 1
ATOM 649 O O . LEU A 1 85 ? -4.318 -11.932 -2.152 1.00 98.75 85 LEU A O 1
ATOM 653 N N . VAL A 1 86 ? -3.649 -9.936 -2.958 1.00 98.69 86 VAL A N 1
ATOM 654 C CA . VAL A 1 86 ? -4.791 -9.173 -2.428 1.00 98.69 86 VAL A CA 1
ATOM 655 C C . VAL A 1 86 ? -6.083 -9.518 -3.169 1.00 98.69 86 VAL A C 1
ATOM 657 O O . VAL A 1 86 ? -7.096 -9.805 -2.536 1.00 98.69 86 VAL A O 1
ATOM 660 N N . SER A 1 87 ? -6.047 -9.531 -4.501 1.00 98.38 87 SER A N 1
ATOM 661 C CA . SER A 1 87 ? -7.194 -9.841 -5.363 1.00 98.38 87 SER A CA 1
ATOM 662 C C . SER A 1 87 ? -7.744 -11.252 -5.118 1.00 98.38 87 SER A C 1
ATOM 664 O O . SER A 1 87 ? -8.951 -11.443 -4.988 1.00 98.38 87 SER A O 1
ATOM 666 N N . THR A 1 88 ? -6.857 -12.237 -4.954 1.00 97.56 88 THR A N 1
ATOM 667 C CA . THR A 1 88 ? -7.224 -13.641 -4.690 1.00 97.56 88 THR A CA 1
ATOM 668 C C . THR A 1 88 ? -7.553 -13.933 -3.223 1.00 97.56 88 THR A C 1
ATOM 670 O O . THR A 1 88 ? -7.867 -15.072 -2.882 1.00 97.56 88 THR A O 1
ATOM 673 N N . GLY A 1 89 ? -7.465 -12.937 -2.335 1.00 96.25 89 GLY A N 1
ATOM 674 C CA . GLY A 1 89 ? -7.751 -13.091 -0.907 1.00 96.25 89 GLY A CA 1
ATOM 675 C C . GLY A 1 89 ? -6.695 -13.873 -0.117 1.00 96.25 89 GLY A C 1
ATOM 676 O O . GLY A 1 89 ? -6.897 -14.136 1.068 1.00 96.25 89 GLY A O 1
ATOM 677 N N . LYS A 1 90 ? -5.555 -14.224 -0.731 1.00 97.31 90 LYS A N 1
ATOM 678 C CA . LYS A 1 90 ? -4.404 -14.837 -0.040 1.00 97.31 90 LYS A CA 1
ATOM 679 C C . LYS A 1 90 ? -3.749 -13.871 0.949 1.00 97.31 90 LYS A C 1
ATOM 681 O O . LYS A 1 90 ? -3.186 -14.310 1.948 1.00 97.31 90 LYS A O 1
ATOM 686 N N . ALA A 1 91 ? -3.834 -12.572 0.674 1.00 97.94 91 ALA A N 1
ATOM 687 C CA . ALA A 1 91 ? -3.490 -11.498 1.592 1.00 97.94 91 ALA A CA 1
ATOM 688 C C . ALA A 1 91 ? -4.700 -10.576 1.773 1.00 97.94 91 ALA A C 1
ATOM 690 O O . ALA A 1 91 ? -5.390 -10.235 0.817 1.00 97.94 91 ALA A O 1
ATOM 691 N N . CYS A 1 92 ? -4.955 -10.130 2.999 1.00 96.06 92 CYS A N 1
ATOM 692 C CA . CYS A 1 92 ? -6.035 -9.179 3.263 1.00 96.06 92 CYS A CA 1
ATOM 693 C C . CYS A 1 92 ? -5.636 -7.738 2.917 1.00 96.06 92 CYS A C 1
ATOM 695 O O . CYS A 1 92 ? -6.507 -6.888 2.712 1.00 96.06 92 CYS A O 1
ATOM 697 N N . ARG A 1 93 ? -4.330 -7.444 2.909 1.00 98.31 93 ARG A N 1
ATOM 698 C CA . ARG A 1 93 ? -3.753 -6.133 2.601 1.00 98.31 93 ARG A CA 1
ATOM 699 C C . ARG A 1 93 ? -2.466 -6.286 1.797 1.00 98.31 93 ARG A C 1
ATOM 701 O O . ARG A 1 93 ? -1.707 -7.225 2.026 1.00 98.31 93 ARG A O 1
ATOM 708 N N . GLY A 1 94 ? -2.233 -5.343 0.893 1.00 98.81 94 GLY A N 1
ATOM 709 C CA . GLY A 1 94 ? -0.992 -5.207 0.133 1.00 98.81 94 GLY A CA 1
ATOM 710 C C . GLY A 1 94 ? -0.249 -3.928 0.503 1.00 98.81 94 GLY A C 1
ATOM 711 O O . GLY A 1 94 ? -0.886 -2.905 0.751 1.00 98.81 94 GLY A O 1
ATOM 712 N N . ILE A 1 95 ? 1.079 -3.979 0.528 1.00 98.88 95 ILE A N 1
ATOM 713 C CA . ILE A 1 95 ? 1.960 -2.815 0.666 1.00 98.88 95 ILE A CA 1
ATOM 714 C C . ILE A 1 95 ? 3.034 -2.905 -0.422 1.00 98.88 95 ILE A C 1
ATOM 716 O O . ILE A 1 95 ? 3.717 -3.918 -0.533 1.00 98.88 95 ILE A O 1
ATOM 720 N N . MET A 1 96 ? 3.200 -1.858 -1.222 1.00 98.88 96 MET A N 1
ATOM 721 C CA . MET A 1 96 ? 4.205 -1.813 -2.284 1.00 98.88 96 MET A CA 1
ATOM 722 C C . MET A 1 96 ? 5.008 -0.523 -2.221 1.00 98.88 96 MET A C 1
ATOM 724 O O . MET A 1 96 ? 4.452 0.561 -2.054 1.00 98.88 96 MET A O 1
ATOM 728 N N . ILE A 1 97 ? 6.325 -0.638 -2.334 1.00 98.88 97 ILE A N 1
ATOM 729 C CA . ILE A 1 97 ? 7.237 0.485 -2.130 1.00 98.88 97 ILE A CA 1
ATOM 730 C C . ILE A 1 97 ? 8.090 0.645 -3.380 1.00 98.88 97 ILE A C 1
ATOM 732 O O . ILE A 1 97 ? 8.879 -0.233 -3.706 1.00 98.88 97 ILE A O 1
ATOM 736 N N . ASP A 1 98 ? 7.953 1.766 -4.071 1.00 97.62 98 ASP A N 1
ATOM 737 C CA . ASP A 1 98 ? 8.854 2.116 -5.171 1.00 97.62 98 ASP A CA 1
ATOM 738 C C . ASP A 1 98 ? 9.497 3.486 -4.914 1.00 97.62 98 ASP A C 1
ATOM 740 O O . ASP A 1 98 ? 9.313 4.064 -3.837 1.00 97.62 98 ASP A O 1
ATOM 744 N N . GLY A 1 99 ? 10.274 4.019 -5.858 1.00 97.69 99 GLY A N 1
ATOM 745 C CA . GLY A 1 99 ? 10.884 5.345 -5.705 1.00 97.69 99 GLY A CA 1
ATOM 746 C C . GLY A 1 99 ? 9.884 6.462 -5.348 1.00 97.69 99 GLY A C 1
ATOM 747 O O . GLY A 1 99 ? 10.152 7.257 -4.448 1.00 97.69 99 GLY A O 1
ATOM 748 N N . ALA A 1 100 ? 8.711 6.503 -5.990 1.00 97.75 100 ALA A N 1
ATOM 749 C CA . ALA A 1 100 ? 7.700 7.559 -5.820 1.00 97.75 100 ALA A CA 1
ATOM 750 C C . ALA A 1 100 ? 6.332 7.057 -5.308 1.00 97.75 100 ALA A C 1
ATOM 752 O O . ALA A 1 100 ? 5.465 7.851 -4.956 1.00 97.75 100 ALA A O 1
ATOM 753 N N . GLY A 1 101 ? 6.107 5.748 -5.296 1.00 97.94 101 GLY A N 1
ATOM 754 C CA . GLY A 1 101 ? 4.851 5.056 -5.010 1.00 97.94 101 GLY A CA 1
ATOM 755 C C . GLY A 1 101 ? 3.797 5.153 -6.120 1.00 97.94 101 GLY A C 1
ATOM 756 O O . GLY A 1 101 ? 2.742 4.522 -6.017 1.00 97.94 101 GLY A O 1
ATOM 757 N N . ILE A 1 102 ? 4.029 5.958 -7.161 1.00 98.62 102 ILE A N 1
ATOM 758 C CA . ILE A 1 102 ? 3.021 6.305 -8.177 1.00 98.62 102 ILE A CA 1
ATOM 759 C C . ILE A 1 102 ? 2.840 5.167 -9.183 1.00 98.62 102 ILE A C 1
ATOM 761 O O . ILE A 1 102 ? 1.711 4.737 -9.426 1.00 98.62 102 ILE A O 1
ATOM 765 N N . GLY A 1 103 ? 3.942 4.675 -9.755 1.00 98.38 103 GLY A N 1
ATOM 766 C CA . GLY A 1 103 ? 3.913 3.648 -10.797 1.00 98.38 103 GLY A CA 1
ATOM 767 C C . GLY A 1 103 ? 3.280 2.358 -10.287 1.00 98.38 103 GLY A C 1
ATOM 768 O O . GLY A 1 103 ? 2.340 1.838 -10.893 1.00 98.38 103 GLY A O 1
ATOM 769 N N . SER A 1 104 ? 3.707 1.897 -9.110 1.00 98.69 104 SER A N 1
ATOM 770 C CA . SER A 1 104 ? 3.124 0.713 -8.479 1.00 98.69 104 SER A CA 1
ATOM 771 C C . SER A 1 104 ? 1.633 0.870 -8.188 1.00 98.69 104 SER A C 1
ATOM 773 O O . SER A 1 104 ? 0.874 -0.083 -8.348 1.00 98.69 104 SER A O 1
ATOM 775 N N . CYS A 1 105 ? 1.183 2.074 -7.813 1.00 98.88 105 CYS A N 1
ATOM 776 C CA . CYS A 1 105 ? -0.236 2.344 -7.567 1.00 98.88 105 CYS A CA 1
ATOM 777 C C . CYS A 1 105 ? -1.064 2.227 -8.851 1.00 98.88 105 CYS A C 1
ATOM 779 O O . CYS A 1 105 ? -2.164 1.668 -8.841 1.00 98.88 105 CYS A O 1
ATOM 781 N N . MET A 1 106 ? -0.525 2.721 -9.971 1.00 98.88 106 MET A N 1
ATOM 782 C CA . MET A 1 106 ? -1.166 2.587 -11.277 1.00 98.88 106 MET A CA 1
ATOM 783 C C . MET A 1 106 ? -1.293 1.120 -11.691 1.00 98.88 106 MET A C 1
ATOM 785 O O . MET A 1 106 ? -2.366 0.730 -12.145 1.00 98.88 106 MET A O 1
ATOM 789 N N . VAL A 1 107 ? -0.238 0.317 -11.509 1.00 98.88 107 VAL A N 1
ATOM 790 C CA . VAL A 1 107 ? -0.233 -1.120 -11.840 1.00 98.88 107 VAL A CA 1
ATOM 791 C C . VAL A 1 107 ? -1.207 -1.894 -10.959 1.00 98.88 107 VAL A C 1
ATOM 793 O O . VAL A 1 107 ? -2.041 -2.631 -11.477 1.00 98.88 107 VAL A O 1
ATOM 796 N N . ALA A 1 108 ? -1.154 -1.695 -9.641 1.00 98.81 108 ALA A N 1
ATOM 797 C CA . ALA A 1 108 ? -2.013 -2.405 -8.699 1.00 98.81 108 ALA A CA 1
ATOM 798 C C . ALA A 1 108 ? -3.505 -2.165 -8.985 1.00 98.81 108 ALA A C 1
ATOM 800 O O . ALA A 1 108 ? -4.283 -3.113 -8.987 1.00 98.81 108 ALA A O 1
ATOM 801 N N . ASN A 1 109 ? -3.900 -0.934 -9.334 1.00 98.81 109 ASN A N 1
ATOM 802 C CA . ASN A 1 109 ? -5.280 -0.605 -9.720 1.00 98.81 109 ASN A CA 1
ATOM 803 C C . ASN A 1 109 ? -5.714 -1.177 -11.089 1.00 98.81 109 ASN A C 1
ATOM 805 O O . ASN A 1 109 ? -6.862 -0.986 -11.488 1.00 98.81 109 ASN A O 1
ATOM 809 N N . LYS A 1 110 ? -4.831 -1.851 -11.842 1.00 98.38 110 LYS A N 1
ATOM 810 C CA . LYS A 1 110 ? -5.229 -2.647 -13.019 1.00 98.38 110 LYS A CA 1
ATOM 811 C C . LYS A 1 110 ? -5.672 -4.061 -12.656 1.00 98.38 110 LYS A C 1
ATOM 813 O O . LYS A 1 110 ? -6.260 -4.728 -13.504 1.00 98.38 110 LYS A O 1
ATOM 818 N N . VAL A 1 111 ? -5.388 -4.520 -11.438 1.00 98.50 111 VAL A N 1
ATOM 819 C CA . VAL A 1 111 ? -5.765 -5.856 -10.977 1.00 98.50 111 VAL A CA 1
ATOM 820 C C . VAL A 1 111 ? -7.185 -5.811 -10.408 1.00 98.50 111 VAL A C 1
ATOM 822 O O . VAL A 1 111 ? -7.434 -5.035 -9.484 1.00 98.50 111 VAL A O 1
ATOM 825 N N . PRO A 1 112 ? -8.117 -6.637 -10.915 1.00 98.12 112 PRO A N 1
ATOM 826 C CA . PRO A 1 112 ? -9.504 -6.597 -10.468 1.00 98.12 112 PRO A CA 1
ATOM 827 C C . PRO A 1 112 ? -9.651 -6.820 -8.959 1.00 98.12 112 PRO A C 1
ATOM 829 O O . PRO A 1 112 ? -8.963 -7.659 -8.373 1.00 98.12 112 PRO A O 1
ATOM 832 N N . GLY A 1 113 ? -10.535 -6.064 -8.312 1.00 97.44 113 GLY A N 1
ATOM 833 C CA . GLY A 1 113 ? -10.760 -6.128 -6.866 1.00 97.44 113 GLY A CA 1
ATOM 834 C C . GLY A 1 113 ? -9.745 -5.353 -6.016 1.00 97.44 113 GLY A C 1
ATOM 835 O O . GLY A 1 113 ? -9.955 -5.196 -4.803 1.00 97.44 113 GLY A O 1
ATOM 836 N N . VAL A 1 114 ? -8.669 -4.835 -6.613 1.00 98.81 114 VAL A N 1
ATOM 837 C CA . VAL A 1 114 ? -7.662 -4.030 -5.915 1.00 98.81 114 VAL A CA 1
ATOM 838 C C . VAL A 1 114 ? -8.045 -2.555 -5.957 1.00 98.81 114 VAL A C 1
ATOM 840 O O . VAL A 1 114 ? -8.368 -1.990 -6.995 1.00 98.81 114 VAL A O 1
ATOM 843 N N . ARG A 1 115 ? -7.987 -1.915 -4.790 1.00 98.81 115 ARG A N 1
ATOM 844 C CA . ARG A 1 115 ? -8.140 -0.470 -4.613 1.00 98.81 115 ARG A CA 1
ATOM 845 C C . ARG A 1 115 ? -6.873 0.036 -3.954 1.00 98.81 115 ARG A C 1
ATOM 847 O O . ARG A 1 115 ? -6.764 0.030 -2.722 1.00 98.81 115 ARG A O 1
ATOM 854 N N . ALA A 1 116 ? -5.911 0.402 -4.793 1.00 98.88 116 ALA A N 1
ATOM 855 C CA . ALA A 1 116 ? -4.619 0.893 -4.357 1.00 98.88 116 ALA A CA 1
ATOM 856 C C . ALA A 1 116 ? -4.640 2.406 -4.139 1.00 98.88 116 ALA A C 1
ATOM 858 O O . ALA A 1 116 ? -5.179 3.155 -4.956 1.00 98.88 116 ALA A O 1
ATOM 859 N N . ALA A 1 117 ? -4.032 2.842 -3.040 1.00 98.88 117 ALA A N 1
ATOM 860 C CA . ALA A 1 117 ? -3.849 4.246 -2.710 1.00 98.88 117 ALA A CA 1
ATOM 861 C C . ALA A 1 117 ? -2.373 4.531 -2.434 1.00 98.88 117 ALA A C 1
ATOM 863 O O . ALA A 1 117 ? -1.743 3.837 -1.637 1.00 98.88 117 ALA A O 1
ATOM 864 N N . MET A 1 118 ? -1.848 5.575 -3.075 1.00 98.69 118 MET A N 1
ATOM 865 C CA . MET A 1 118 ? -0.537 6.121 -2.740 1.00 98.69 118 MET A CA 1
ATOM 866 C C . MET A 1 118 ? -0.713 7.108 -1.592 1.00 98.69 118 MET A C 1
ATOM 868 O O . MET A 1 118 ? -1.528 8.029 -1.689 1.00 98.69 118 MET A O 1
ATOM 872 N N . CYS A 1 119 ? 0.001 6.888 -0.493 1.00 98.81 119 CYS A N 1
ATOM 873 C CA . CYS A 1 119 ? -0.094 7.728 0.696 1.00 98.81 119 CYS A CA 1
ATOM 874 C C . CYS A 1 119 ? 1.290 8.230 1.100 1.00 98.81 119 CYS A C 1
ATOM 876 O O . CYS A 1 119 ? 2.286 7.519 0.992 1.00 98.81 119 CYS A O 1
ATOM 878 N N . TYR A 1 120 ? 1.332 9.460 1.599 1.00 98.38 120 TYR A N 1
ATOM 879 C CA . TYR A 1 120 ? 2.566 10.149 1.987 1.00 98.38 120 TYR A CA 1
ATOM 880 C C . TYR A 1 120 ? 2.461 10.806 3.369 1.00 98.38 120 TYR A C 1
ATOM 882 O O . TYR A 1 120 ? 3.444 11.335 3.880 1.00 98.38 120 TYR A O 1
ATOM 890 N N . ASP A 1 121 ? 1.295 10.726 4.013 1.00 98.62 121 ASP A N 1
ATOM 891 C CA . ASP A 1 121 ? 1.058 11.238 5.359 1.00 98.62 121 ASP A CA 1
ATOM 892 C C . ASP A 1 121 ? -0.061 10.464 6.086 1.00 98.62 121 ASP A C 1
ATOM 894 O O . ASP A 1 121 ? -0.706 9.564 5.542 1.00 98.62 121 ASP A O 1
ATOM 898 N N . PHE A 1 122 ? -0.299 10.821 7.349 1.00 98.44 122 PHE A N 1
ATOM 899 C CA . PHE A 1 122 ? -1.386 10.255 8.151 1.00 98.44 122 PHE A CA 1
ATOM 900 C C . PHE A 1 122 ? -2.770 10.485 7.517 1.00 98.44 122 PHE A C 1
ATOM 902 O O . PHE A 1 122 ? -3.613 9.588 7.526 1.00 98.44 122 PHE A O 1
ATOM 909 N N . ALA A 1 123 ? -3.011 11.683 6.976 1.00 98.75 123 ALA A N 1
ATOM 910 C CA . ALA A 1 123 ? -4.322 12.086 6.479 1.00 98.75 123 ALA A CA 1
ATOM 911 C C . ALA A 1 123 ? -4.740 11.257 5.259 1.00 98.75 123 ALA A C 1
ATOM 913 O O . ALA A 1 123 ? -5.857 10.744 5.216 1.00 98.75 123 ALA A O 1
ATOM 914 N N . THR A 1 124 ? -3.833 11.065 4.303 1.00 98.81 124 THR A N 1
ATOM 915 C CA . THR A 1 124 ? -4.040 10.231 3.113 1.00 98.81 124 THR A CA 1
ATOM 916 C C . THR A 1 124 ? -4.228 8.760 3.476 1.00 98.81 124 THR A C 1
ATOM 918 O O . THR A 1 124 ? -5.133 8.124 2.935 1.00 98.81 124 THR A O 1
ATOM 921 N N . ALA A 1 125 ? -3.460 8.242 4.442 1.00 98.81 125 ALA A N 1
ATOM 922 C CA . ALA A 1 125 ? -3.599 6.872 4.940 1.00 98.81 125 ALA A CA 1
ATOM 923 C C . ALA A 1 125 ? -4.961 6.621 5.607 1.00 98.81 125 ALA A C 1
ATOM 925 O O . ALA A 1 125 ? -5.614 5.610 5.347 1.00 98.81 125 ALA A O 1
ATOM 926 N N . SER A 1 126 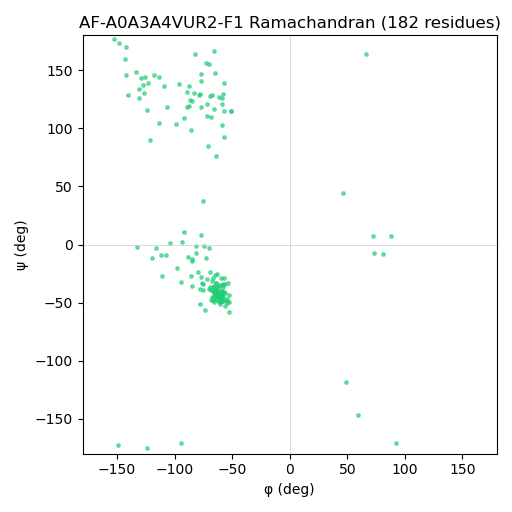? -5.415 7.558 6.446 1.00 98.75 126 SER A N 1
ATOM 927 C CA . SER A 1 126 ? -6.730 7.467 7.086 1.00 98.75 126 SER A CA 1
ATOM 928 C C . SER A 1 126 ? -7.843 7.580 6.047 1.00 98.75 126 SER A C 1
ATOM 930 O O . SER A 1 126 ? -8.752 6.753 6.005 1.00 98.75 126 SER A O 1
ATOM 932 N N . ASN A 1 127 ? -7.743 8.569 5.155 1.00 98.81 127 ASN A N 1
ATOM 933 C CA . ASN A 1 127 ? -8.759 8.842 4.147 1.00 98.81 127 ASN A CA 1
ATOM 934 C C . ASN A 1 127 ? -8.955 7.660 3.193 1.00 98.81 127 ASN A C 1
ATOM 936 O O . ASN A 1 127 ? -10.090 7.256 2.953 1.00 98.81 127 ASN A O 1
ATOM 940 N N . CYS A 1 128 ? -7.872 7.061 2.686 1.00 98.75 128 CYS A N 1
ATOM 941 C CA . CYS A 1 128 ? -7.985 5.973 1.716 1.00 98.75 128 CYS A CA 1
ATOM 942 C C . CYS A 1 128 ? -8.666 4.729 2.313 1.00 98.75 128 CYS A C 1
ATOM 944 O O . CYS A 1 128 ? -9.423 4.029 1.632 1.00 98.75 128 CYS A O 1
ATOM 946 N N . ARG A 1 129 ? -8.460 4.471 3.608 1.00 98.62 129 ARG A N 1
ATOM 947 C CA . ARG A 1 129 ? -9.133 3.396 4.337 1.00 98.62 129 ARG A CA 1
ATOM 948 C C . ARG A 1 129 ? -10.586 3.726 4.615 1.00 98.62 129 ARG A C 1
ATOM 950 O O . ARG A 1 129 ? -11.463 2.977 4.182 1.00 98.62 129 ARG A O 1
ATOM 957 N N . GLU A 1 130 ? -10.838 4.852 5.267 1.00 98.69 130 GLU A N 1
ATOM 958 C CA . GLU A 1 130 ? -12.173 5.249 5.706 1.00 98.69 130 GLU A CA 1
ATOM 959 C C . GLU A 1 130 ? -13.118 5.479 4.520 1.00 98.69 130 GLU A C 1
ATOM 961 O O . GLU A 1 130 ? -14.261 5.022 4.532 1.00 98.69 130 GLU A O 1
ATOM 966 N N . HIS A 1 131 ? -12.646 6.149 3.464 1.00 98.75 131 HIS A N 1
ATOM 967 C CA . HIS A 1 131 ? -13.496 6.581 2.359 1.00 98.75 131 HIS A CA 1
ATOM 968 C C . HIS A 1 131 ? -13.537 5.620 1.175 1.00 98.75 131 HIS A C 1
ATOM 970 O O . HIS A 1 131 ? -14.554 5.570 0.480 1.00 98.75 131 HIS A O 1
ATOM 976 N N . ASN A 1 132 ? -12.445 4.904 0.903 1.00 98.69 132 ASN A N 1
ATOM 977 C CA . ASN A 1 132 ? -12.310 4.091 -0.310 1.00 98.69 132 ASN A CA 1
ATOM 978 C C . ASN A 1 132 ? -12.175 2.598 -0.013 1.00 98.69 132 ASN A C 1
ATOM 980 O O . ASN A 1 132 ? -12.108 1.794 -0.945 1.00 98.69 132 ASN A O 1
ATOM 984 N N . ASN A 1 133 ? -12.133 2.218 1.268 1.00 98.62 133 ASN A N 1
ATOM 985 C CA . ASN A 1 133 ? -11.832 0.860 1.693 1.00 98.62 133 ASN A CA 1
ATOM 986 C C . ASN A 1 133 ? -10.607 0.294 0.948 1.00 98.62 133 ASN A C 1
ATOM 988 O O . ASN A 1 133 ? -10.655 -0.831 0.435 1.00 98.62 133 ASN A O 1
ATOM 992 N N . ALA A 1 134 ? -9.547 1.101 0.821 1.00 98.88 134 ALA A N 1
ATOM 993 C CA . ALA A 1 134 ? -8.337 0.724 0.098 1.00 98.88 134 ALA A CA 1
ATOM 994 C C . ALA A 1 134 ? -7.725 -0.540 0.716 1.00 98.88 134 ALA A C 1
ATOM 996 O O . ALA A 1 134 ? -7.512 -0.604 1.925 1.00 98.88 134 ALA A O 1
ATOM 997 N N . ASN A 1 135 ? -7.482 -1.568 -0.090 1.00 98.75 135 ASN A N 1
ATOM 998 C CA . ASN A 1 135 ? -6.891 -2.837 0.356 1.00 98.75 135 ASN A CA 1
ATOM 999 C C . ASN A 1 135 ? -5.417 -2.964 -0.049 1.00 98.75 135 ASN A C 1
ATOM 1001 O O . ASN A 1 135 ? -4.777 -3.959 0.284 1.00 98.75 135 ASN A O 1
ATOM 1005 N N . TYR A 1 136 ? -4.869 -1.943 -0.704 1.00 98.88 136 TYR A N 1
ATOM 1006 C CA . TYR A 1 136 ? -3.493 -1.908 -1.161 1.00 98.88 136 TYR A CA 1
ATOM 1007 C C . TYR A 1 136 ? -2.909 -0.505 -0.946 1.00 98.88 136 TYR A C 1
ATOM 1009 O O . TYR A 1 136 ? -3.514 0.496 -1.327 1.00 98.88 136 TYR A O 1
ATOM 1017 N N . LEU A 1 137 ? -1.749 -0.428 -0.309 1.00 98.94 137 LEU A N 1
ATOM 1018 C CA . LEU A 1 137 ? -1.035 0.809 -0.008 1.00 98.94 137 LEU A CA 1
ATOM 1019 C C . LEU A 1 137 ? 0.219 0.891 -0.874 1.00 98.94 137 LEU A C 1
ATOM 1021 O O . LEU A 1 137 ? 0.957 -0.089 -0.970 1.00 98.94 137 LEU A O 1
ATOM 1025 N N . THR A 1 138 ? 0.500 2.062 -1.442 1.00 98.94 138 THR A N 1
ATOM 1026 C CA . THR A 1 138 ? 1.815 2.346 -2.021 1.00 98.94 138 THR A CA 1
ATOM 1027 C C . THR A 1 138 ? 2.528 3.489 -1.327 1.00 98.94 138 THR A C 1
ATOM 1029 O O . THR A 1 138 ? 1.902 4.446 -0.869 1.00 98.94 138 THR A O 1
ATOM 1032 N N . LEU A 1 139 ? 3.852 3.368 -1.255 1.00 98.88 139 LEU A N 1
ATOM 1033 C CA . LEU A 1 139 ? 4.749 4.333 -0.629 1.00 98.88 139 LEU A CA 1
ATOM 1034 C C . LEU A 1 139 ? 5.879 4.694 -1.596 1.00 98.88 139 LEU A C 1
ATOM 1036 O O . LEU A 1 139 ? 6.374 3.833 -2.324 1.00 98.88 139 LEU A O 1
ATOM 1040 N N . GLY A 1 140 ? 6.292 5.961 -1.578 1.00 98.62 140 GLY A N 1
ATOM 1041 C CA . GLY A 1 140 ? 7.466 6.442 -2.305 1.00 98.62 140 GLY A CA 1
ATOM 1042 C C . GLY A 1 140 ? 8.676 6.550 -1.391 1.00 98.62 140 GLY A C 1
ATOM 1043 O O . GLY A 1 140 ? 8.767 7.501 -0.617 1.00 98.62 140 GLY A O 1
ATOM 1044 N N . ALA A 1 141 ? 9.620 5.615 -1.481 1.00 98.19 141 ALA A N 1
ATOM 1045 C CA . ALA A 1 141 ? 10.811 5.607 -0.630 1.00 98.19 141 ALA A CA 1
ATOM 1046 C C . ALA A 1 141 ? 11.719 6.833 -0.834 1.00 98.19 141 ALA A C 1
ATOM 1048 O O . ALA A 1 141 ? 12.416 7.236 0.092 1.00 98.19 141 ALA A O 1
ATOM 1049 N N . GLY A 1 142 ? 11.676 7.458 -2.015 1.00 97.75 142 GLY A N 1
ATOM 1050 C CA . GLY A 1 142 ? 12.359 8.721 -2.295 1.00 97.75 142 GLY A CA 1
ATOM 1051 C C . GLY A 1 142 ? 11.613 9.967 -1.805 1.00 97.75 142 GLY A C 1
ATOM 1052 O O . GLY A 1 142 ? 12.160 11.063 -1.888 1.00 97.75 142 GLY A O 1
ATOM 1053 N N . LEU A 1 143 ? 10.376 9.825 -1.315 1.00 98.25 143 LEU A N 1
ATOM 1054 C CA . LEU A 1 143 ? 9.513 10.945 -0.915 1.00 98.25 143 LEU A CA 1
ATOM 1055 C C . LEU A 1 143 ? 9.287 11.029 0.598 1.00 98.25 143 LEU A C 1
ATOM 1057 O O . LEU A 1 143 ? 9.021 12.115 1.111 1.00 98.25 143 LEU A O 1
ATOM 1061 N N . ILE A 1 144 ? 9.373 9.907 1.319 1.00 98.50 144 ILE A N 1
ATOM 1062 C CA . ILE A 1 144 ? 9.111 9.847 2.763 1.00 98.50 144 ILE A CA 1
ATOM 1063 C C . ILE A 1 144 ? 10.191 9.067 3.520 1.00 98.50 144 ILE A C 1
ATOM 1065 O O . ILE A 1 144 ? 10.765 8.105 3.019 1.00 98.50 144 ILE A O 1
ATOM 1069 N N . GLY A 1 145 ? 10.438 9.456 4.774 1.00 98.38 145 GLY A N 1
ATOM 1070 C CA . GLY A 1 145 ? 11.331 8.728 5.680 1.00 98.38 145 GLY A CA 1
ATOM 1071 C C . GLY A 1 145 ? 10.657 7.537 6.376 1.00 98.38 145 GLY A C 1
ATOM 1072 O O . GLY A 1 145 ? 9.431 7.461 6.473 1.00 98.38 145 GLY A O 1
ATOM 1073 N N . LEU A 1 146 ? 11.464 6.632 6.944 1.00 98.50 146 LEU A N 1
ATOM 1074 C CA . LEU A 1 146 ? 10.987 5.394 7.579 1.00 98.50 146 LEU A CA 1
ATOM 1075 C C . LEU A 1 146 ? 9.963 5.628 8.704 1.00 98.50 146 LEU A C 1
ATOM 1077 O O . LEU A 1 146 ? 8.966 4.916 8.778 1.00 98.50 146 LEU A O 1
ATOM 1081 N N . ASN A 1 147 ? 10.164 6.626 9.570 1.00 98.44 147 ASN A N 1
ATOM 1082 C CA . ASN A 1 147 ? 9.220 6.898 10.663 1.00 98.44 147 ASN A CA 1
ATOM 1083 C C . ASN A 1 147 ? 7.847 7.346 10.139 1.00 98.44 147 ASN A C 1
ATOM 1085 O O . ASN A 1 147 ? 6.818 6.903 10.646 1.00 98.44 147 ASN A O 1
ATOM 1089 N N . GLN A 1 148 ? 7.828 8.160 9.080 1.00 98.62 148 GLN A N 1
ATOM 1090 C CA . GLN A 1 148 ? 6.591 8.556 8.410 1.00 98.62 148 GLN A CA 1
ATOM 1091 C C . GLN A 1 148 ? 5.919 7.348 7.742 1.00 98.62 148 GLN A C 1
ATOM 1093 O O . GLN A 1 148 ? 4.709 7.171 7.876 1.00 98.62 148 GLN A O 1
ATOM 1098 N N . ALA A 1 149 ? 6.700 6.478 7.093 1.00 98.81 149 ALA A N 1
ATOM 1099 C CA . ALA A 1 149 ? 6.202 5.232 6.518 1.00 98.81 149 ALA A CA 1
ATOM 1100 C C . ALA A 1 149 ? 5.561 4.323 7.582 1.00 98.81 149 ALA A C 1
ATOM 1102 O O . ALA A 1 149 ? 4.463 3.820 7.363 1.00 98.81 149 ALA A O 1
ATOM 1103 N N . LYS A 1 150 ? 6.176 4.173 8.765 1.00 98.75 150 LYS A N 1
ATOM 1104 C CA . LYS A 1 150 ? 5.599 3.412 9.888 1.00 98.75 150 LYS A CA 1
ATOM 1105 C C . LYS A 1 150 ? 4.252 3.984 10.347 1.00 98.75 150 LYS A C 1
ATOM 1107 O O . LYS A 1 150 ? 3.312 3.218 10.547 1.00 98.75 150 LYS A O 1
ATOM 1112 N N . ILE A 1 151 ? 4.133 5.312 10.455 1.00 98.62 151 ILE A N 1
ATOM 1113 C CA . ILE A 1 151 ? 2.861 5.982 10.785 1.00 98.62 151 ILE A CA 1
ATOM 1114 C C . ILE A 1 151 ? 1.802 5.669 9.723 1.00 98.62 151 ILE A C 1
ATOM 1116 O O . ILE A 1 151 ? 0.707 5.235 10.069 1.00 98.62 151 ILE A O 1
ATOM 1120 N N . ILE A 1 152 ? 2.136 5.834 8.440 1.00 98.88 152 ILE A N 1
ATOM 1121 C CA . ILE A 1 152 ? 1.221 5.566 7.321 1.00 98.88 152 ILE A CA 1
ATOM 1122 C C . ILE A 1 152 ? 0.759 4.109 7.329 1.00 98.88 152 ILE A C 1
ATOM 1124 O O . ILE A 1 152 ? -0.440 3.854 7.254 1.00 98.88 152 ILE A O 1
ATOM 1128 N N . VAL A 1 153 ? 1.691 3.159 7.454 1.00 98.69 153 VAL A N 1
ATOM 1129 C CA . VAL A 1 153 ? 1.396 1.720 7.480 1.00 98.69 153 VAL A CA 1
ATOM 1130 C C . VAL A 1 153 ? 0.476 1.380 8.644 1.00 98.69 153 VAL A C 1
ATOM 1132 O O . VAL A 1 153 ? -0.542 0.723 8.440 1.00 98.69 153 VAL A O 1
ATOM 1135 N N . LYS A 1 154 ? 0.782 1.861 9.853 1.00 98.31 154 LYS A N 1
ATOM 1136 C CA . LYS A 1 154 ? -0.066 1.614 11.019 1.00 98.31 154 LYS A CA 1
ATOM 1137 C C . LYS A 1 154 ? -1.468 2.179 10.807 1.00 98.31 154 LYS A C 1
ATOM 1139 O O . LYS A 1 154 ? -2.429 1.430 10.941 1.00 98.31 154 LYS A O 1
ATOM 1144 N N . THR A 1 155 ? -1.584 3.447 10.410 1.00 98.69 155 THR A N 1
ATOM 1145 C CA . THR A 1 155 ? -2.879 4.085 10.131 1.00 98.69 155 THR A CA 1
ATOM 1146 C C . THR A 1 155 ? -3.657 3.321 9.063 1.00 98.69 155 THR A C 1
ATOM 1148 O O . THR A 1 155 ? -4.827 3.010 9.255 1.00 98.69 155 THR A O 1
ATOM 1151 N N . PHE A 1 156 ? -3.009 2.930 7.967 1.00 98.69 156 PHE A N 1
ATOM 1152 C CA . PHE A 1 156 ? -3.637 2.143 6.909 1.00 98.69 156 PHE A CA 1
ATOM 1153 C C . PHE A 1 156 ? -4.180 0.793 7.415 1.00 98.69 156 PHE A C 1
ATOM 1155 O O . PHE A 1 156 ? -5.260 0.355 7.017 1.00 98.69 156 PHE A O 1
ATOM 1162 N N . LEU A 1 157 ? -3.453 0.118 8.305 1.00 97.75 157 LEU A N 1
ATOM 1163 C CA . LEU A 1 157 ? -3.878 -1.174 8.843 1.00 97.75 157 LEU A CA 1
ATOM 1164 C C . LEU A 1 157 ? -4.985 -1.051 9.894 1.00 97.75 157 LEU A C 1
ATOM 1166 O O . LEU A 1 157 ? -5.832 -1.940 9.973 1.00 97.75 157 LEU A O 1
ATOM 1170 N N . THR A 1 158 ? -4.989 0.023 10.688 1.00 96.44 158 THR A N 1
ATOM 1171 C CA . THR A 1 158 ? -5.906 0.174 11.829 1.00 96.44 158 THR A CA 1
ATOM 1172 C C . THR A 1 158 ? -7.139 1.020 11.534 1.00 96.44 158 THR A C 1
ATOM 1174 O O . THR A 1 158 ? -8.119 0.909 12.262 1.00 96.44 158 THR A O 1
ATOM 1177 N N . THR A 1 159 ? -7.128 1.864 10.499 1.00 97.81 159 THR A N 1
ATOM 1178 C CA . THR A 1 159 ? -8.304 2.669 10.149 1.00 97.81 159 THR A CA 1
ATOM 1179 C C . THR A 1 159 ? -9.402 1.787 9.551 1.00 97.81 159 THR A C 1
ATOM 1181 O O . THR A 1 159 ? -9.233 1.110 8.522 1.00 97.81 159 THR A O 1
ATOM 1184 N N . GLU A 1 160 ? -10.557 1.812 10.211 1.00 96.94 160 GLU A N 1
ATOM 1185 C CA . GLU A 1 160 ? -11.761 1.113 9.783 1.00 96.94 160 GLU A CA 1
ATOM 1186 C C . GLU A 1 160 ? -12.401 1.781 8.564 1.00 96.94 160 GLU A C 1
ATOM 1188 O O . GLU A 1 160 ? -12.206 2.961 8.275 1.00 96.94 160 GLU A O 1
ATOM 1193 N N . PHE A 1 161 ? -13.169 0.999 7.810 1.00 98.38 161 PHE A N 1
ATOM 1194 C CA . PHE A 1 161 ? -13.933 1.536 6.695 1.00 98.38 161 PHE A CA 1
ATOM 1195 C C . PHE A 1 161 ? -15.196 2.240 7.204 1.00 98.38 161 PHE A C 1
ATOM 1197 O O . PHE A 1 161 ? -15.980 1.634 7.929 1.00 98.38 161 PHE A O 1
ATOM 1204 N N . GLY A 1 162 ? -15.446 3.475 6.760 1.00 97.06 162 GLY A N 1
ATOM 1205 C CA . GLY A 1 162 ? -16.570 4.284 7.241 1.00 97.06 162 GLY A CA 1
ATOM 1206 C C . GLY A 1 162 ? -17.955 3.834 6.753 1.00 97.06 162 GLY A C 1
ATOM 1207 O O . GLY A 1 162 ? -18.970 4.313 7.254 1.00 97.06 162 GLY A O 1
ATOM 1208 N N . GLY A 1 163 ? -18.041 2.930 5.767 1.00 96.19 163 GLY A N 1
ATOM 1209 C CA . GLY A 1 163 ? -19.320 2.394 5.285 1.00 96.19 163 GLY A CA 1
ATOM 1210 C C . GLY A 1 163 ? -20.277 3.469 4.744 1.00 96.19 163 GLY A C 1
ATOM 1211 O O . GLY A 1 163 ? -19.857 4.452 4.132 1.00 96.19 163 GLY A O 1
ATOM 1212 N N . GLY A 1 164 ? -21.590 3.276 4.910 1.00 97.06 164 GLY A N 1
ATOM 1213 C CA . GLY A 1 164 ? -22.619 4.279 4.599 1.00 97.06 164 GLY A CA 1
ATOM 1214 C C . GLY A 1 164 ? -22.479 4.928 3.213 1.00 97.06 164 GLY A C 1
ATOM 1215 O O . GLY A 1 164 ? -22.541 4.268 2.175 1.00 97.06 164 GLY A O 1
ATOM 1216 N N . ARG A 1 165 ? -22.280 6.253 3.176 1.00 97.12 165 ARG A N 1
ATOM 1217 C CA . ARG A 1 165 ? -22.090 7.001 1.917 1.00 97.12 165 ARG A CA 1
ATOM 1218 C C . ARG A 1 165 ? -20.813 6.612 1.159 1.00 97.12 165 ARG A C 1
ATOM 1220 O O . ARG A 1 165 ? -20.758 6.798 -0.056 1.00 97.12 165 ARG A O 1
ATOM 1227 N N . HIS A 1 166 ? -19.798 6.116 1.864 1.00 98.25 166 HIS A N 1
ATOM 1228 C CA . HIS A 1 166 ? -18.523 5.690 1.296 1.00 98.25 166 HIS A CA 1
ATOM 1229 C C . HIS A 1 166 ? -18.670 4.343 0.587 1.00 98.25 166 HIS A C 1
ATOM 1231 O O . HIS A 1 166 ? -18.189 4.211 -0.534 1.00 98.25 166 HIS A O 1
ATOM 1237 N N . ALA A 1 167 ? -19.450 3.409 1.149 1.00 98.38 167 ALA A N 1
ATOM 1238 C CA . ALA A 1 167 ? -19.786 2.131 0.501 1.00 98.38 167 ALA A CA 1
ATOM 1239 C C . ALA A 1 167 ? -20.388 2.343 -0.892 1.00 98.38 167 ALA A C 1
ATOM 1241 O O . ALA A 1 167 ? -19.843 1.850 -1.871 1.00 98.38 167 ALA A O 1
ATOM 1242 N N . LYS A 1 168 ? -21.376 3.240 -1.013 1.00 98.25 168 LYS A N 1
ATOM 1243 C CA . LYS A 1 168 ? -21.985 3.588 -2.311 1.00 98.25 168 LYS A CA 1
ATOM 1244 C C . LYS A 1 168 ? -20.983 4.102 -3.354 1.00 98.25 168 LYS A C 1
ATOM 1246 O O . LYS A 1 168 ? -21.237 4.011 -4.550 1.00 98.25 168 LYS A O 1
ATOM 1251 N N . ARG A 1 169 ? -19.882 4.731 -2.929 1.00 98.50 169 ARG A N 1
ATOM 1252 C CA . ARG A 1 169 ? -18.832 5.231 -3.835 1.00 98.50 169 ARG A CA 1
ATOM 1253 C C . ARG A 1 169 ? -17.830 4.138 -4.181 1.00 98.50 169 ARG A C 1
ATOM 1255 O O . ARG A 1 169 ? -17.390 4.094 -5.322 1.00 98.50 169 ARG A O 1
ATOM 1262 N N . VAL A 1 170 ? -17.518 3.258 -3.232 1.00 98.56 170 VAL A N 1
ATOM 1263 C CA . VAL A 1 170 ? -16.745 2.040 -3.493 1.00 98.56 170 VAL A CA 1
ATOM 1264 C C . VAL A 1 170 ? -17.470 1.172 -4.521 1.00 98.56 170 VAL A C 1
ATOM 1266 O O . VAL A 1 170 ? -16.846 0.781 -5.499 1.00 98.56 170 VAL A O 1
ATOM 1269 N N . ASP A 1 171 ? -18.785 0.987 -4.393 1.00 98.44 171 ASP A N 1
ATOM 1270 C CA . ASP A 1 171 ? -19.585 0.232 -5.367 1.00 98.44 171 ASP A CA 1
ATOM 1271 C C . ASP A 1 171 ? -19.465 0.820 -6.779 1.00 98.44 171 ASP A C 1
ATOM 1273 O O . ASP A 1 171 ? -19.282 0.085 -7.744 1.00 98.44 171 ASP A O 1
ATOM 1277 N N . LYS A 1 172 ? -19.467 2.154 -6.909 1.00 98.50 172 LYS A N 1
ATOM 1278 C CA . LYS A 1 172 ? -19.248 2.830 -8.199 1.00 98.50 172 LYS A CA 1
ATOM 1279 C C . LYS A 1 172 ? -17.841 2.621 -8.760 1.00 98.50 172 LYS A C 1
ATOM 1281 O O . LYS A 1 172 ? -17.696 2.514 -9.972 1.00 98.50 172 LYS A O 1
ATOM 1286 N N . ILE A 1 173 ? -16.810 2.567 -7.911 1.00 98.31 173 ILE A N 1
ATOM 1287 C CA . ILE A 1 173 ? -15.443 2.226 -8.346 1.00 98.31 173 ILE A CA 1
ATOM 1288 C C . ILE A 1 173 ? -15.434 0.801 -8.916 1.00 98.31 173 ILE A C 1
ATOM 1290 O O . ILE A 1 173 ? -14.923 0.582 -10.012 1.00 98.31 173 ILE A O 1
ATOM 1294 N N . MET A 1 174 ? -16.065 -0.146 -8.217 1.00 98.00 174 MET A N 1
ATOM 1295 C CA . MET A 1 174 ? -16.151 -1.540 -8.666 1.00 98.00 174 MET A CA 1
ATOM 1296 C C . MET A 1 174 ? -17.022 -1.709 -9.922 1.00 98.00 174 MET A C 1
ATOM 1298 O O . MET A 1 174 ? -16.755 -2.564 -10.768 1.00 98.00 174 MET A O 1
ATOM 1302 N N . GLU A 1 175 ? -18.047 -0.874 -10.091 1.00 97.94 175 GLU A N 1
ATOM 1303 C CA . GLU A 1 175 ? -18.859 -0.844 -11.307 1.00 97.94 175 GLU A CA 1
ATOM 1304 C C . GLU A 1 175 ? -18.030 -0.401 -12.520 1.00 97.94 175 GLU A C 1
ATOM 1306 O O . GLU A 1 175 ? -18.159 -0.988 -13.595 1.00 97.94 175 GLU A O 1
ATOM 1311 N N . VAL A 1 176 ? -17.151 0.599 -12.359 1.00 97.94 176 VAL A N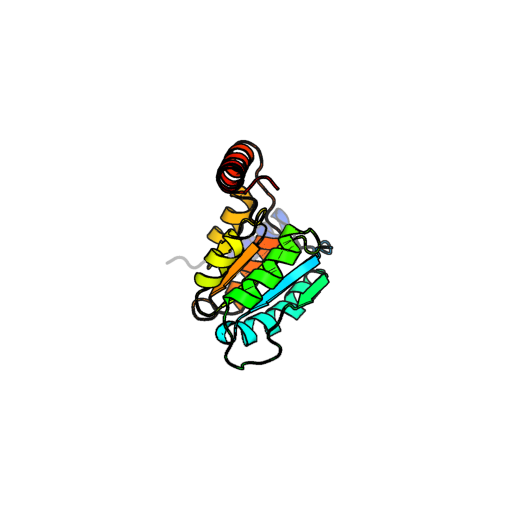 1
ATOM 1312 C CA . VAL A 1 176 ? -16.228 1.018 -13.427 1.00 97.94 176 VAL A CA 1
ATOM 1313 C C . VAL A 1 176 ? -15.354 -0.154 -13.857 1.00 97.94 176 VAL A C 1
ATOM 1315 O O . VAL A 1 176 ? -15.289 -0.427 -15.049 1.00 97.94 176 VAL A O 1
ATOM 1318 N N . GLU A 1 177 ? -14.747 -0.878 -12.915 1.00 97.19 177 GLU A N 1
ATOM 1319 C CA . GLU A 1 177 ? -13.958 -2.082 -13.210 1.00 97.19 177 GLU A CA 1
ATOM 1320 C C . GLU A 1 177 ? -14.772 -3.106 -14.019 1.00 97.19 177 GLU A C 1
ATOM 1322 O O . GLU A 1 177 ? -14.360 -3.528 -15.102 1.00 97.19 177 GLU A O 1
ATOM 1327 N N . SER A 1 178 ? -15.982 -3.421 -13.553 1.00 95.88 178 SER A N 1
ATOM 1328 C CA . SER A 1 178 ? -16.862 -4.425 -14.165 1.00 95.88 178 SER A CA 1
ATOM 1329 C C . SER A 1 178 ? -17.233 -4.119 -15.621 1.00 95.88 178 SER A C 1
ATOM 1331 O O . SER A 1 178 ? -17.460 -5.041 -16.401 1.00 95.88 178 SER A O 1
ATOM 1333 N N . ARG A 1 179 ? -17.277 -2.839 -16.021 1.00 96.50 179 ARG A N 1
ATOM 1334 C CA . ARG A 1 179 ? -17.578 -2.426 -17.408 1.00 96.50 179 ARG A CA 1
ATOM 1335 C C . ARG A 1 179 ? -16.472 -2.783 -18.402 1.00 96.50 179 ARG A C 1
ATOM 1337 O O . ARG A 1 179 ? -16.755 -2.886 -19.593 1.00 96.50 179 ARG A O 1
ATOM 1344 N N . PHE A 1 180 ? -15.236 -2.941 -17.933 1.00 95.38 180 PHE A N 1
ATOM 1345 C CA . PHE A 1 180 ? -14.072 -3.222 -18.779 1.00 95.38 180 PHE A CA 1
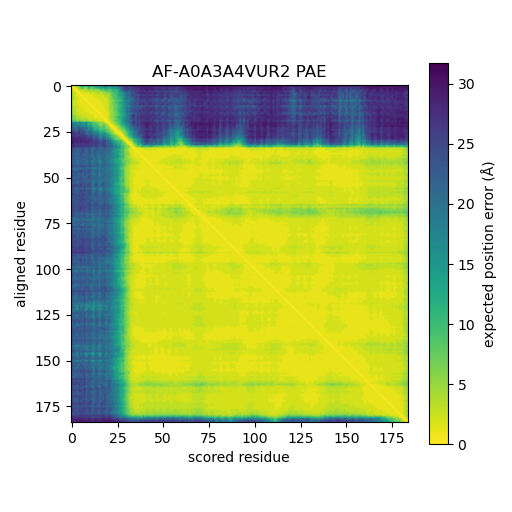ATOM 1346 C C . PHE A 1 180 ? -13.561 -4.662 -18.650 1.00 95.38 180 PHE A C 1
ATOM 1348 O O . PHE A 1 180 ? -12.723 -5.081 -19.450 1.00 95.38 180 PHE A O 1
ATOM 1355 N N . LEU A 1 181 ? -14.071 -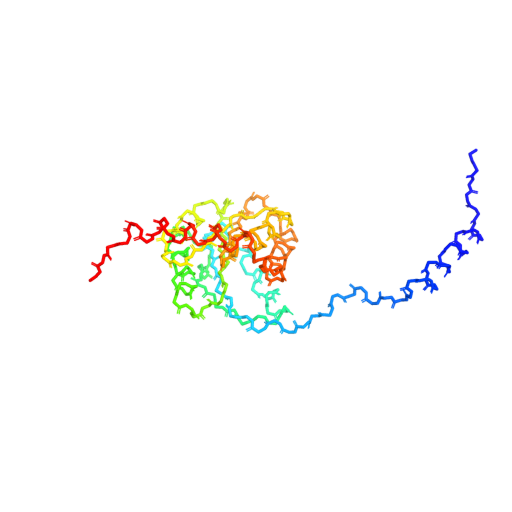5.440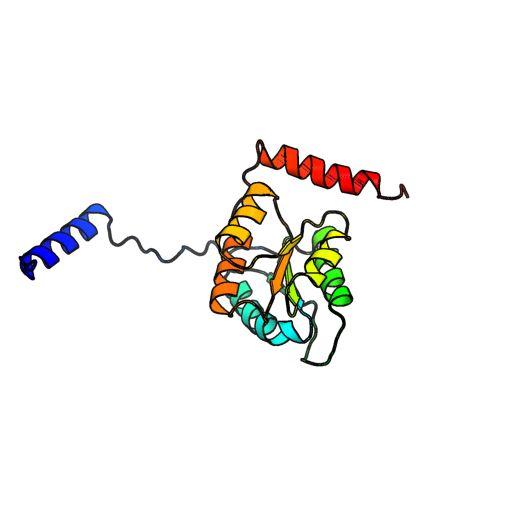 -17.691 1.00 93.81 181 LEU A N 1
ATOM 1356 C CA . LEU A 1 181 ? -13.783 -6.868 -17.610 1.00 93.81 181 LEU A CA 1
ATOM 1357 C C . LEU A 1 181 ? -14.449 -7.612 -18.770 1.00 93.81 181 LEU A C 1
ATOM 1359 O O . LEU A 1 181 ? -15.654 -7.503 -19.003 1.00 93.81 181 LEU A O 1
ATOM 1363 N N . LYS A 1 182 ? -13.658 -8.407 -19.496 1.00 86.12 182 LYS A N 1
ATOM 1364 C CA . LYS A 1 182 ? -14.208 -9.351 -20.470 1.00 86.12 182 LYS A CA 1
ATOM 1365 C C . LYS A 1 182 ? -14.972 -10.425 -19.703 1.00 86.12 182 LYS A C 1
ATOM 1367 O O . LYS A 1 182 ? -14.429 -11.016 -18.773 1.00 86.12 182 LYS A O 1
ATOM 1372 N N . LYS A 1 183 ? -16.218 -10.682 -20.100 1.00 77.62 183 LYS A N 1
ATOM 1373 C CA . LYS A 1 183 ? -16.934 -11.878 -19.648 1.00 77.62 183 LYS A CA 1
ATOM 1374 C C . LYS A 1 183 ? -16.196 -13.081 -20.238 1.00 77.62 183 LYS A C 1
ATOM 1376 O O . LYS A 1 183 ? -16.049 -13.143 -21.459 1.00 77.62 183 LYS A O 1
ATOM 1381 N N . GLY A 1 184 ? -15.640 -13.915 -19.361 1.00 57.69 184 GLY A N 1
ATOM 1382 C CA . GLY A 1 184 ? -15.078 -15.214 -19.731 1.00 57.69 184 GLY A CA 1
ATOM 1383 C C . GLY A 1 184 ? -16.155 -16.176 -20.202 1.00 57.69 184 GLY A C 1
ATOM 1384 O O . GLY A 1 184 ? -17.340 -15.936 -19.870 1.00 57.69 184 GLY A O 1
#

Secondary structure (DSSP, 8-state):
--PPPHHHHHHHHHHHHHHH-----S--------EEEEEE-TTTHHHHHHHHHHHHHTTPEEEE---SSSS---HHHHHHHHHHHHHTTS-SEEEEEESSSHHHHHHHTTSTT--EEE-SSHHHHHHHHHHH---EEEEETTTS-HHHHHHHHHHHHHPPP--HHHHHHHHHHHHHHHHHSPP-

Solvent-accessible surface area (backbone atoms only — not comparable to full-atom values): 9658 Å² total; per-residue (Å²): 132,90,73,82,47,74,69,55,51,51,51,51,51,50,54,48,40,72,74,62,48,91,63,75,79,65,76,81,76,68,71,36,83,44,35,34,22,34,18,18,18,34,65,6,32,69,59,43,66,60,44,52,63,53,41,42,75,52,39,29,46,76,42,80,60,32,64,94,56,69,62,90,60,67,40,58,64,26,23,39,57,23,30,51,34,33,46,72,61,76,11,71,29,22,39,34,22,24,48,69,10,55,68,38,25,58,46,18,51,70,38,74,89,42,38,45,39,66,39,88,41,62,66,50,19,37,45,36,14,25,49,52,59,41,40,25,40,16,30,18,48,76,75,51,55,70,70,58,48,52,50,24,52,49,37,42,73,69,42,61,62,64,40,75,78,27,43,62,51,38,52,52,55,54,49,58,52,58,74,71,55,78,83,127